Protein AF-A0A356K2D8-F1 (afdb_monomer_lite)

Foldseek 3Di:
DDDPVLLVLLLVDLAPHACPDPVSQVVNLVVQCVDQLLVQADREEEDDDPDLDQWDDDPNYIYGDVVNLVVVLVVCCVLQQQQDDDSNSSNLSVLLSVQLRVLLSSLVRDDDDLSVLLVVVLVCLQQQVLLCQAPVLVVVLVVCVVVVNNVVSSVSSNVVSNVLCVVLVCLRLSSLLSNLRSLLSSLVSCVVVDCVSVPSGDPNLVSSLCSLCVQWDDDPQWTDWSVNVVQVSSVVSVDHDDDHDCVVPDLSSCSSSGHDTGPVSSVCCSCCPRVVD

Structure (mmCIF, N/CA/C/O backbone):
data_AF-A0A356K2D8-F1
#
_entry.id   AF-A0A356K2D8-F1
#
loop_
_atom_site.group_PDB
_atom_site.id
_atom_site.type_symbol
_atom_site.label_atom_id
_atom_site.label_alt_id
_atom_site.label_comp_id
_atom_site.label_asym_id
_atom_site.label_entity_id
_atom_site.label_seq_id
_atom_site.pdbx_PDB_ins_code
_atom_site.Cartn_x
_atom_site.Cartn_y
_atom_site.Cartn_z
_atom_site.occupancy
_atom_site.B_iso_or_equiv
_atom_site.auth_seq_id
_atom_site.auth_comp_id
_atom_site.auth_asym_id
_atom_site.auth_atom_id
_atom_site.pdbx_PDB_model_num
ATOM 1 N N . MET A 1 1 ? 5.067 -7.449 9.146 1.00 77.19 1 MET A N 1
ATOM 2 C CA . MET A 1 1 ? 5.880 -6.231 8.949 1.00 77.19 1 MET A CA 1
ATOM 3 C C . MET A 1 1 ? 5.886 -5.416 10.233 1.00 77.19 1 MET A C 1
ATOM 5 O O . MET A 1 1 ? 6.976 -5.101 10.678 1.00 77.19 1 MET A O 1
ATOM 9 N N . LEU A 1 2 ? 4.732 -5.147 10.851 1.00 83.50 2 LEU A N 1
ATOM 10 C CA . LEU A 1 2 ? 4.639 -4.553 12.186 1.00 83.50 2 LEU A CA 1
ATOM 11 C C . LEU A 1 2 ? 4.401 -5.645 13.225 1.00 83.50 2 LEU A C 1
ATOM 13 O O . LEU A 1 2 ? 3.712 -6.627 12.937 1.00 83.50 2 LEU A O 1
ATOM 17 N N . ASP A 1 3 ? 5.024 -5.498 14.386 1.00 86.19 3 ASP A N 1
ATOM 18 C CA . ASP A 1 3 ? 4.821 -6.377 15.529 1.00 86.19 3 ASP A CA 1
ATOM 19 C C . ASP A 1 3 ? 3.681 -5.870 16.426 1.00 86.19 3 ASP A C 1
ATOM 21 O O . ASP A 1 3 ? 3.002 -4.878 16.139 1.00 86.19 3 ASP A O 1
ATOM 25 N N . LYS A 1 4 ? 3.450 -6.600 17.519 1.00 89.56 4 LYS A N 1
ATOM 26 C CA . LYS A 1 4 ? 2.399 -6.286 18.483 1.00 89.56 4 LYS A CA 1
ATOM 27 C C . LYS A 1 4 ? 2.621 -4.934 19.167 1.00 89.56 4 LYS A C 1
ATOM 29 O O . LYS A 1 4 ? 1.646 -4.230 19.396 1.00 89.56 4 LYS A O 1
ATOM 34 N N . GLU A 1 5 ? 3.868 -4.570 19.464 1.00 92.19 5 GLU A N 1
ATOM 35 C CA . GLU A 1 5 ? 4.184 -3.309 20.141 1.00 92.19 5 GLU A CA 1
ATOM 36 C C . GLU A 1 5 ? 3.784 -2.118 19.267 1.00 92.19 5 GLU A C 1
ATOM 38 O O . GLU A 1 5 ? 3.101 -1.207 19.731 1.00 92.19 5 GLU A O 1
ATOM 43 N N . VAL A 1 6 ? 4.102 -2.154 17.969 1.00 93.62 6 VAL A N 1
ATOM 44 C CA . VAL A 1 6 ? 3.681 -1.097 17.038 1.00 93.62 6 VAL A CA 1
ATOM 45 C C . VAL A 1 6 ? 2.153 -0.998 16.940 1.00 93.62 6 VAL A C 1
ATOM 47 O O . VAL A 1 6 ? 1.608 0.107 16.929 1.00 93.62 6 VAL A O 1
ATOM 50 N N . LEU A 1 7 ? 1.442 -2.128 16.890 1.00 93.94 7 LEU A N 1
ATOM 51 C CA . LEU A 1 7 ? -0.026 -2.137 16.877 1.00 93.94 7 LEU A CA 1
ATOM 52 C C . LEU A 1 7 ? -0.624 -1.526 18.149 1.00 93.94 7 LEU A C 1
ATOM 54 O O . LEU A 1 7 ? -1.584 -0.755 18.069 1.00 93.94 7 LEU A O 1
ATOM 58 N N . GLU A 1 8 ? -0.051 -1.841 19.310 1.00 94.19 8 GLU A N 1
ATOM 59 C CA . GLU A 1 8 ? -0.446 -1.264 20.597 1.00 94.19 8 GLU A CA 1
ATOM 60 C C . GLU A 1 8 ? -0.232 0.256 20.606 1.00 94.19 8 GLU A C 1
ATOM 62 O O . GLU A 1 8 ? -1.146 0.983 20.997 1.00 94.19 8 GLU A O 1
ATOM 67 N N . LEU A 1 9 ? 0.883 0.759 20.055 1.00 94.88 9 LEU A N 1
ATOM 68 C CA . LEU A 1 9 ? 1.105 2.204 19.901 1.00 94.88 9 LEU A CA 1
ATOM 69 C C . LEU A 1 9 ? 0.006 2.883 19.082 1.00 94.88 9 LEU A C 1
ATOM 71 O O . LEU A 1 9 ? -0.488 3.942 19.475 1.00 94.88 9 LEU A O 1
ATOM 75 N N . PHE A 1 10 ? -0.382 2.302 17.943 1.00 95.44 10 PHE A N 1
ATOM 76 C CA . PHE A 1 10 ? -1.484 2.850 17.153 1.00 95.44 10 PHE A CA 1
ATOM 77 C C . PHE A 1 10 ? -2.782 2.845 17.962 1.00 95.44 10 PHE A C 1
ATOM 79 O O . PHE A 1 10 ? -3.430 3.885 18.057 1.00 95.44 10 PHE A O 1
ATOM 86 N N . CYS A 1 11 ? -3.137 1.723 18.593 1.00 94.25 11 CYS A N 1
ATOM 87 C CA . CYS A 1 11 ? -4.348 1.610 19.409 1.00 94.25 11 CYS A CA 1
ATOM 88 C C . CYS A 1 11 ? -4.408 2.675 20.518 1.00 94.25 11 CYS A C 1
ATOM 90 O O . CYS A 1 11 ? -5.444 3.319 20.692 1.00 94.25 11 CYS A O 1
ATOM 92 N N . GLU A 1 12 ? -3.293 2.905 21.219 1.00 92.75 12 GLU A N 1
ATOM 93 C CA . GLU A 1 12 ? -3.163 3.953 22.237 1.00 92.75 12 GLU A CA 1
ATOM 94 C C . GLU A 1 12 ? -3.341 5.357 21.644 1.00 92.75 12 GLU A C 1
ATOM 96 O O . GLU A 1 12 ? -3.992 6.211 22.243 1.00 92.75 12 GLU A O 1
ATOM 101 N N . GLN A 1 13 ? -2.784 5.628 20.464 1.00 94.88 13 GLN A N 1
ATOM 102 C CA . GLN A 1 13 ? -2.795 6.971 19.887 1.00 94.88 13 GLN A CA 1
ATOM 103 C C . GLN A 1 13 ? -4.148 7.357 19.272 1.00 94.88 13 GLN A C 1
ATOM 105 O O . GLN A 1 13 ? -4.532 8.527 19.345 1.00 94.88 13 GLN A O 1
ATOM 110 N N . MET A 1 14 ? -4.880 6.397 18.692 1.00 92.69 14 MET A N 1
ATOM 111 C CA . MET A 1 14 ? -6.053 6.629 17.830 1.00 92.69 14 MET A CA 1
ATOM 112 C C . MET A 1 14 ? -7.125 7.552 18.431 1.00 92.69 14 MET A C 1
ATOM 114 O O . MET A 1 14 ? -7.740 8.316 17.689 1.00 92.69 14 MET A O 1
ATOM 118 N N . ASN A 1 15 ? -7.325 7.527 19.753 1.00 88.44 15 ASN A N 1
ATOM 119 C CA . ASN A 1 15 ? -8.314 8.365 20.448 1.00 88.44 15 ASN A CA 1
ATOM 120 C C . ASN A 1 15 ? -7.711 9.542 21.229 1.00 88.44 15 ASN A C 1
ATOM 122 O O . ASN A 1 15 ? -8.450 10.410 21.684 1.00 88.44 15 ASN A O 1
ATOM 126 N N . ASN A 1 16 ? -6.388 9.580 21.397 1.00 90.94 16 ASN A N 1
ATOM 127 C CA . ASN A 1 16 ? -5.732 10.503 22.323 1.00 90.94 16 ASN A CA 1
ATOM 128 C C . ASN A 1 16 ? -5.252 11.779 21.632 1.00 90.94 16 ASN A C 1
ATOM 130 O O . ASN A 1 16 ? -5.490 12.889 22.105 1.00 90.94 16 ASN A O 1
ATOM 134 N N . ALA A 1 17 ? -4.567 11.635 20.502 1.00 93.69 17 ALA A N 1
ATOM 135 C CA . ALA A 1 17 ? -4.082 12.760 19.717 1.00 93.69 17 ALA A CA 1
ATOM 136 C C . ALA A 1 17 ? -3.896 12.341 18.256 1.00 93.69 17 ALA A C 1
ATOM 138 O O . ALA A 1 17 ? -4.026 11.175 17.895 1.00 93.69 17 ALA A O 1
ATOM 139 N N . SER A 1 18 ? -3.599 13.304 17.384 1.00 92.94 18 SER A N 1
ATOM 140 C CA . SER A 1 18 ? -3.289 13.011 15.980 1.00 92.94 18 SER A CA 1
ATOM 141 C C . SER A 1 18 ? -2.170 11.970 15.871 1.00 92.94 18 SER A C 1
ATOM 143 O O . SER A 1 18 ? -1.166 12.097 16.572 1.00 92.94 18 SER A O 1
ATOM 145 N N . ILE A 1 19 ? -2.275 10.999 14.962 1.00 93.50 19 ILE A N 1
ATOM 146 C CA . ILE A 1 19 ? -1.145 10.099 14.665 1.00 93.50 19 ILE A CA 1
ATOM 147 C C . ILE A 1 19 ? 0.030 10.821 13.989 1.00 93.50 19 ILE A C 1
ATOM 149 O O . ILE A 1 19 ? 1.137 10.315 13.953 1.00 93.50 19 ILE A O 1
ATOM 153 N N . PHE A 1 20 ? -0.184 12.025 13.459 1.00 92.19 20 PHE A N 1
ATOM 154 C CA . PHE A 1 20 ? 0.894 12.876 12.945 1.00 92.19 20 PHE A CA 1
ATOM 155 C C . PHE A 1 20 ? 1.457 13.802 14.026 1.00 92.19 20 PHE A C 1
ATOM 157 O O . PHE A 1 20 ? 2.129 14.788 13.738 1.00 92.19 20 PHE A O 1
ATOM 164 N N . ASN A 1 21 ? 1.168 13.509 15.296 1.00 91.62 21 ASN A N 1
ATOM 165 C CA . ASN A 1 21 ? 1.835 14.153 16.411 1.00 91.62 21 ASN A CA 1
ATOM 166 C C . ASN A 1 21 ? 3.319 13.756 16.426 1.00 91.62 21 ASN A C 1
ATOM 168 O O . ASN A 1 21 ? 3.657 12.576 16.361 1.00 91.62 21 ASN A O 1
ATOM 172 N N . ARG A 1 22 ? 4.196 14.752 16.575 1.00 90.75 22 ARG A N 1
ATOM 173 C CA . ARG A 1 22 ? 5.650 14.567 16.610 1.00 90.75 22 ARG A CA 1
ATOM 174 C C . ARG A 1 22 ? 6.105 13.508 17.620 1.00 90.75 22 ARG A C 1
ATOM 176 O O . ARG A 1 22 ? 6.894 12.649 17.255 1.00 90.75 22 ARG A O 1
ATOM 183 N N . ALA A 1 23 ? 5.586 13.537 18.847 1.00 92.69 23 ALA A N 1
ATOM 184 C CA . ALA A 1 23 ? 5.973 12.595 19.895 1.00 92.69 23 ALA A CA 1
ATOM 185 C C . ALA A 1 23 ? 5.574 11.153 19.545 1.00 92.69 23 ALA A C 1
ATOM 187 O O . ALA A 1 23 ? 6.349 10.226 19.775 1.00 92.69 23 ALA A O 1
ATOM 188 N N . PHE A 1 24 ? 4.395 10.960 18.942 1.00 94.75 24 PHE A N 1
ATOM 189 C CA . PHE A 1 24 ? 3.989 9.644 18.448 1.00 94.75 24 PHE A CA 1
ATOM 190 C C . PHE A 1 24 ? 4.908 9.165 17.323 1.00 94.75 24 PHE A C 1
ATOM 192 O O . PHE A 1 24 ? 5.371 8.034 17.368 1.00 94.75 24 PHE A O 1
ATOM 199 N N . ILE A 1 25 ? 5.214 10.021 16.345 1.00 95.44 25 ILE A N 1
ATOM 200 C CA . ILE A 1 25 ? 6.066 9.668 15.200 1.00 95.44 25 ILE A CA 1
ATOM 201 C C . ILE A 1 25 ? 7.499 9.351 15.632 1.00 95.44 25 ILE A C 1
ATOM 203 O O . ILE A 1 25 ? 8.085 8.388 15.141 1.00 95.44 25 ILE A O 1
ATOM 207 N N . GLU A 1 26 ? 8.056 10.111 16.575 1.00 94.19 26 GLU A N 1
ATOM 208 C CA . GLU A 1 26 ? 9.371 9.835 17.160 1.00 94.19 26 GLU A CA 1
ATOM 209 C C . GLU A 1 26 ? 9.372 8.486 17.898 1.00 94.19 26 GLU A C 1
ATOM 211 O O . GLU A 1 26 ? 10.268 7.667 17.674 1.00 94.19 26 GLU A O 1
ATOM 216 N N . LYS A 1 27 ? 8.337 8.205 18.708 1.00 95.25 27 LYS A N 1
ATOM 217 C CA . LYS A 1 27 ? 8.178 6.915 19.402 1.00 95.25 27 LYS A CA 1
ATOM 218 C C . LYS A 1 27 ? 8.021 5.758 18.411 1.00 95.25 27 LYS A C 1
ATOM 220 O O . LYS A 1 27 ? 8.742 4.771 18.520 1.00 95.25 27 LYS A O 1
ATOM 225 N N . LEU A 1 28 ? 7.140 5.899 17.421 1.00 95.56 28 LEU A N 1
ATOM 226 C CA . LEU A 1 28 ? 6.907 4.913 16.367 1.00 95.56 28 LEU A CA 1
ATOM 227 C C . LEU A 1 28 ? 8.200 4.611 15.601 1.00 95.56 28 LEU A C 1
ATOM 229 O O . LEU A 1 28 ? 8.562 3.451 15.454 1.00 95.56 28 LEU A O 1
ATOM 233 N N . THR A 1 29 ? 8.924 5.644 15.163 1.00 94.62 29 THR A N 1
ATOM 234 C CA . THR A 1 29 ? 10.194 5.489 14.434 1.00 94.62 29 THR A CA 1
ATOM 235 C C . THR A 1 29 ? 11.230 4.752 15.283 1.00 94.62 29 THR A C 1
ATOM 237 O O . THR A 1 29 ? 11.923 3.873 14.778 1.00 94.62 29 THR A O 1
ATOM 240 N N . SER A 1 30 ? 11.323 5.079 16.576 1.00 94.00 30 SER A N 1
ATOM 241 C CA . SER A 1 30 ? 12.233 4.412 17.513 1.00 94.00 30 SER A CA 1
ATOM 242 C C . SER A 1 30 ? 11.925 2.918 17.662 1.00 94.00 30 SER A C 1
ATOM 244 O O . SER A 1 30 ? 12.834 2.096 17.575 1.00 94.00 30 SER A O 1
ATOM 246 N N . VAL A 1 31 ? 10.647 2.557 17.828 1.00 94.88 31 VAL A N 1
ATOM 247 C CA . VAL A 1 31 ? 10.223 1.151 17.940 1.00 94.88 31 VAL A CA 1
ATOM 248 C C . VAL A 1 31 ? 10.441 0.406 16.623 1.00 94.88 31 VAL A C 1
ATOM 250 O O . VAL A 1 31 ? 11.035 -0.668 16.621 1.00 94.88 31 VAL A O 1
ATOM 253 N N . LEU A 1 32 ? 10.069 1.002 15.485 1.00 95.12 32 LEU A N 1
ATOM 254 C CA . LEU A 1 32 ? 10.277 0.396 14.166 1.00 95.12 32 LEU A CA 1
ATOM 255 C C . LEU A 1 32 ? 11.745 0.032 13.923 1.00 95.12 32 LEU A C 1
ATOM 257 O O . LEU A 1 32 ? 12.021 -1.075 13.467 1.00 95.12 32 LEU A O 1
ATOM 261 N N . LYS A 1 33 ? 12.687 0.912 14.281 1.00 94.31 33 LYS A N 1
ATOM 262 C CA . LYS A 1 33 ? 14.133 0.691 14.098 1.00 94.31 33 LYS A CA 1
ATOM 263 C C . LYS A 1 33 ? 14.701 -0.518 14.840 1.00 94.31 33 LYS A C 1
ATOM 265 O O . LYS A 1 33 ? 15.807 -0.941 14.524 1.00 94.31 33 LYS A O 1
ATOM 270 N N . GLN A 1 34 ? 13.970 -1.087 15.798 1.00 92.81 34 GLN A N 1
ATOM 271 C CA . GLN A 1 34 ? 14.364 -2.333 16.461 1.00 92.81 34 GLN A CA 1
ATOM 272 C C . GLN A 1 34 ? 14.199 -3.556 15.543 1.00 92.81 34 GLN A C 1
ATOM 274 O O . GLN A 1 34 ? 14.813 -4.598 15.763 1.00 92.81 34 GLN A O 1
ATOM 279 N N . SER A 1 35 ? 13.385 -3.435 14.492 1.00 92.50 35 SER A N 1
ATOM 280 C CA . SER A 1 35 ? 13.195 -4.459 13.473 1.00 92.50 35 SER A CA 1
ATOM 281 C C . SER A 1 35 ? 14.237 -4.337 12.363 1.00 92.50 35 SER A C 1
ATOM 283 O O . SER A 1 35 ? 14.436 -3.260 11.800 1.00 92.50 35 SER A O 1
ATOM 285 N N . LYS A 1 36 ? 14.809 -5.475 11.941 1.00 91.88 36 LYS A N 1
ATOM 286 C CA . LYS A 1 36 ? 15.768 -5.544 10.820 1.00 91.88 36 LYS A CA 1
ATOM 287 C C . LYS A 1 36 ? 15.247 -4.928 9.514 1.00 91.88 36 LYS A C 1
ATOM 289 O O . LYS A 1 36 ? 16.027 -4.530 8.664 1.00 91.88 36 LYS A O 1
ATOM 294 N N . TYR A 1 37 ? 13.925 -4.853 9.334 1.00 92.81 37 TYR A N 1
ATOM 295 C CA . TYR A 1 37 ? 13.323 -4.302 8.116 1.00 92.81 37 TYR A CA 1
ATOM 296 C C . TYR A 1 37 ? 13.252 -2.768 8.095 1.00 92.81 37 TYR A C 1
ATOM 298 O O . TYR A 1 37 ? 12.930 -2.194 7.058 1.00 92.81 37 TYR A O 1
ATOM 306 N N . PHE A 1 38 ? 13.506 -2.113 9.228 1.00 94.75 38 PHE A N 1
ATOM 307 C CA . PHE A 1 38 ? 13.383 -0.663 9.396 1.00 94.75 38 PHE A CA 1
ATOM 308 C C . PHE A 1 38 ? 14.601 -0.047 10.095 1.00 94.75 38 PHE A C 1
ATOM 310 O O . PHE A 1 38 ? 14.571 1.131 10.437 1.00 94.75 38 PHE A O 1
ATOM 317 N N . GLU A 1 39 ? 15.683 -0.803 10.299 1.00 92.75 39 GLU A N 1
ATOM 318 C CA . GLU A 1 39 ? 16.905 -0.321 10.963 1.00 92.75 39 GLU A CA 1
ATOM 319 C C . GLU A 1 39 ? 17.465 0.956 10.301 1.00 92.75 39 GLU A C 1
ATOM 321 O O . GLU A 1 39 ? 17.906 1.881 10.985 1.00 92.75 39 GLU A O 1
ATOM 326 N N . ASN A 1 40 ? 17.334 1.049 8.972 1.00 90.81 40 ASN A N 1
ATOM 327 C CA . ASN A 1 40 ? 17.800 2.165 8.147 1.00 90.81 40 ASN A CA 1
ATOM 328 C C . ASN A 1 40 ? 16.701 3.198 7.843 1.00 90.81 40 ASN A C 1
ATOM 330 O O . ASN A 1 40 ? 16.881 4.043 6.970 1.00 90.81 40 ASN A O 1
ATOM 334 N N . LEU A 1 41 ? 15.555 3.139 8.533 1.00 93.81 41 LEU A N 1
ATOM 335 C CA . LEU A 1 41 ? 14.472 4.108 8.364 1.00 93.81 41 LEU A CA 1
ATOM 336 C C . LEU A 1 41 ? 14.980 5.517 8.711 1.00 93.81 41 LEU A C 1
ATOM 338 O O . LEU A 1 41 ? 15.427 5.785 9.833 1.00 93.81 41 LEU A O 1
ATOM 342 N N . ASN A 1 42 ? 14.903 6.438 7.759 1.00 91.12 42 ASN A N 1
ATOM 343 C CA . ASN A 1 42 ? 15.166 7.846 8.021 1.00 91.12 42 ASN A CA 1
ATOM 344 C C . ASN A 1 42 ? 14.008 8.458 8.828 1.00 91.12 42 ASN A C 1
ATOM 346 O O . ASN A 1 42 ? 12.908 7.900 8.862 1.00 91.12 42 ASN A O 1
ATOM 350 N N . PRO A 1 43 ? 14.229 9.583 9.531 1.00 87.69 43 PRO A N 1
ATOM 351 C CA . PRO A 1 43 ? 13.149 10.259 10.241 1.00 87.69 43 PRO A CA 1
ATOM 352 C C . PRO A 1 43 ? 11.967 10.549 9.310 1.00 87.69 43 PRO A C 1
ATOM 354 O O . PRO A 1 43 ? 12.160 11.037 8.201 1.00 87.69 43 PRO A O 1
ATOM 357 N N . ILE A 1 44 ? 10.745 10.281 9.773 1.00 93.56 44 ILE A N 1
ATOM 358 C CA . ILE A 1 44 ? 9.531 10.621 9.025 1.00 93.56 44 ILE A CA 1
ATOM 359 C C . ILE A 1 44 ? 9.359 12.142 9.052 1.00 93.56 44 ILE A C 1
ATOM 361 O O . ILE A 1 44 ? 9.303 12.752 10.125 1.00 93.56 44 ILE A O 1
ATOM 365 N N . LEU A 1 45 ? 9.286 12.758 7.875 1.00 92.00 45 LEU A N 1
ATOM 366 C CA . LEU A 1 45 ? 9.263 14.208 7.717 1.00 92.00 45 LEU A CA 1
ATOM 367 C C . LEU A 1 45 ? 7.866 14.712 7.368 1.00 92.00 45 LEU A C 1
ATOM 369 O O . LEU A 1 45 ? 7.158 14.127 6.557 1.00 92.00 45 LEU A O 1
ATOM 373 N N . PHE A 1 46 ? 7.499 15.865 7.922 1.00 91.56 46 PHE A N 1
ATOM 374 C CA . PHE A 1 46 ? 6.285 16.588 7.548 1.00 91.56 46 PHE A CA 1
ATOM 375 C C . PHE A 1 46 ? 6.658 17.764 6.657 1.00 91.56 46 PHE A C 1
ATOM 377 O O . PHE A 1 46 ? 7.273 18.728 7.118 1.00 91.56 46 PHE A O 1
ATOM 384 N N . LYS A 1 47 ? 6.304 17.681 5.375 1.00 89.88 47 LYS A N 1
ATOM 385 C CA . LYS A 1 47 ? 6.693 18.672 4.366 1.00 89.88 47 LYS A CA 1
ATOM 386 C C . LYS A 1 47 ? 5.461 19.311 3.742 1.00 89.88 47 LYS A C 1
ATOM 388 O O . LYS A 1 47 ? 4.459 18.642 3.493 1.00 89.88 47 LYS A O 1
ATOM 393 N N . LYS A 1 48 ? 5.559 20.603 3.430 1.00 86.00 48 LYS A N 1
ATOM 394 C CA . LYS A 1 48 ? 4.648 21.231 2.467 1.00 86.00 48 LYS A CA 1
ATOM 395 C C . LYS A 1 48 ? 5.064 20.818 1.063 1.00 86.00 48 LYS A C 1
ATOM 397 O O . LYS A 1 48 ? 6.256 20.709 0.785 1.00 86.00 48 LYS A O 1
ATOM 402 N N . THR A 1 49 ? 4.088 20.613 0.193 1.00 83.00 49 THR A N 1
ATOM 403 C CA . THR A 1 49 ? 4.327 20.235 -1.197 1.00 83.00 49 THR A CA 1
ATOM 404 C C . THR A 1 49 ? 3.363 20.970 -2.116 1.00 83.00 49 THR A C 1
ATOM 406 O O . THR A 1 49 ? 2.263 21.331 -1.706 1.00 83.00 49 THR A O 1
ATOM 409 N N . ASN A 1 50 ? 3.788 21.172 -3.362 1.00 78.56 50 ASN A N 1
ATOM 410 C CA . ASN A 1 50 ? 2.908 21.600 -4.451 1.00 78.56 50 ASN A CA 1
ATOM 411 C C . ASN A 1 50 ? 2.370 20.396 -5.248 1.00 78.56 50 ASN A C 1
ATOM 413 O O . ASN A 1 50 ? 1.658 20.578 -6.234 1.00 78.56 50 ASN A O 1
ATOM 417 N N . LEU A 1 51 ? 2.756 19.174 -4.866 1.00 75.31 51 LEU A N 1
ATOM 418 C CA . LEU A 1 51 ? 2.291 17.932 -5.473 1.00 75.31 51 LEU A CA 1
ATOM 419 C C . LEU A 1 51 ? 0.944 17.512 -4.869 1.00 75.31 51 LEU A C 1
ATOM 421 O O . LEU A 1 51 ? 0.622 17.850 -3.735 1.00 75.31 51 LEU A O 1
ATOM 425 N N . LEU A 1 52 ? 0.166 16.743 -5.630 1.00 79.19 52 LEU A N 1
ATOM 426 C CA . LEU A 1 52 ? -1.128 16.195 -5.198 1.00 79.19 52 LEU A CA 1
ATOM 427 C C . LEU A 1 52 ? -0.984 14.813 -4.533 1.00 79.19 52 LEU A C 1
ATOM 429 O O . LEU A 1 52 ? -1.884 13.984 -4.629 1.00 79.19 52 LEU A O 1
ATOM 433 N N . THR A 1 53 ? 0.158 14.546 -3.903 1.00 84.38 53 THR A N 1
ATOM 434 C CA . THR A 1 53 ? 0.446 13.289 -3.204 1.00 84.38 53 THR A CA 1
ATOM 435 C C . THR A 1 53 ? 0.283 13.478 -1.699 1.00 84.38 53 THR A C 1
ATOM 437 O O . THR A 1 53 ? 0.654 14.512 -1.145 1.00 84.38 53 THR A O 1
ATOM 440 N N . GLU A 1 54 ? -0.314 12.495 -1.026 1.00 88.50 54 GLU A N 1
ATOM 441 C CA . GLU A 1 54 ? -0.500 12.516 0.432 1.00 88.50 54 GLU A CA 1
ATOM 442 C C . GLU A 1 54 ? 0.802 12.262 1.190 1.00 88.50 54 GLU A C 1
ATOM 444 O O . GLU A 1 54 ? 1.041 12.839 2.255 1.00 88.50 54 GLU A O 1
ATOM 449 N N . ALA A 1 55 ? 1.623 11.383 0.631 1.00 90.75 55 ALA A N 1
ATOM 450 C CA . ALA A 1 55 ? 2.910 10.987 1.145 1.00 90.75 55 ALA A CA 1
ATOM 451 C C . ALA A 1 55 ? 3.764 10.410 0.009 1.00 90.75 55 ALA A C 1
ATOM 453 O O . ALA A 1 55 ? 3.254 10.149 -1.085 1.00 90.75 55 ALA A O 1
ATOM 454 N N . ASP A 1 56 ? 5.056 10.259 0.270 1.00 90.75 56 ASP A N 1
ATOM 455 C CA . ASP A 1 56 ? 5.985 9.566 -0.610 1.00 90.75 56 ASP A CA 1
ATOM 456 C C . ASP A 1 56 ? 7.140 8.947 0.179 1.00 90.75 56 ASP A C 1
ATOM 458 O O . ASP A 1 56 ? 7.565 9.467 1.217 1.00 90.75 56 ASP A O 1
ATOM 462 N N . THR A 1 57 ? 7.660 7.839 -0.349 1.00 89.56 57 THR A N 1
ATOM 463 C CA . THR A 1 57 ? 8.857 7.174 0.157 1.00 89.56 57 THR A CA 1
ATOM 464 C C . THR A 1 57 ? 9.981 7.253 -0.865 1.00 89.56 57 THR A C 1
ATOM 466 O O . THR A 1 57 ? 9.852 6.786 -2.001 1.00 89.56 57 THR A O 1
ATOM 469 N N . PHE A 1 58 ? 11.131 7.767 -0.437 1.00 84.44 58 PHE A N 1
ATOM 470 C CA . PHE A 1 58 ? 12.361 7.763 -1.220 1.00 84.44 58 PHE A CA 1
ATOM 471 C C . PHE A 1 58 ? 13.553 7.450 -0.318 1.00 84.44 58 PHE A C 1
ATOM 473 O O . PHE A 1 58 ? 13.748 8.103 0.698 1.00 84.44 58 PHE A O 1
ATOM 480 N N . ASP A 1 59 ? 14.351 6.446 -0.684 1.00 83.31 59 ASP A N 1
ATOM 481 C CA . ASP A 1 59 ? 15.580 6.070 0.036 1.00 83.31 59 ASP A CA 1
ATOM 482 C C . ASP A 1 59 ? 15.396 5.908 1.564 1.00 83.31 59 ASP A C 1
ATOM 484 O O . ASP A 1 59 ? 16.069 6.533 2.382 1.00 83.31 59 ASP A O 1
ATOM 488 N N . ASN A 1 60 ? 14.414 5.088 1.959 1.00 87.38 60 ASN A N 1
ATOM 489 C CA . ASN A 1 60 ? 14.008 4.869 3.356 1.00 87.38 60 ASN A CA 1
ATOM 490 C C . ASN A 1 60 ? 13.570 6.138 4.120 1.00 87.38 60 ASN A C 1
ATOM 492 O O . ASN A 1 60 ? 13.395 6.077 5.334 1.00 87.38 60 ASN A O 1
ATOM 496 N N . GLU A 1 61 ? 13.384 7.281 3.458 1.00 92.56 61 GLU A N 1
ATOM 497 C CA . GLU A 1 61 ? 12.739 8.472 4.012 1.00 92.56 61 GLU A CA 1
ATOM 498 C C . GLU A 1 61 ? 11.266 8.489 3.619 1.00 92.56 61 GLU A C 1
ATOM 500 O O . GLU A 1 61 ? 10.931 8.306 2.451 1.00 92.56 61 GLU A O 1
ATOM 505 N N . ILE A 1 62 ? 10.399 8.737 4.601 1.00 94.44 62 ILE A N 1
ATOM 506 C CA . ILE A 1 62 ? 8.968 8.947 4.385 1.00 94.44 62 ILE A CA 1
ATOM 507 C C . ILE A 1 62 ? 8.681 10.434 4.552 1.00 94.44 62 ILE A C 1
ATOM 509 O O . ILE A 1 62 ? 8.944 11.014 5.610 1.00 94.44 62 ILE A O 1
ATOM 513 N N . SER A 1 63 ? 8.102 11.041 3.523 1.00 94.38 63 SER A N 1
ATOM 514 C CA . SER A 1 63 ? 7.576 12.400 3.560 1.00 94.38 63 SER A CA 1
ATOM 515 C C . SER A 1 63 ? 6.054 12.348 3.634 1.00 94.38 63 SER A C 1
ATOM 517 O O . SER A 1 63 ? 5.408 11.739 2.796 1.00 94.38 63 SER A O 1
ATOM 519 N N . ILE A 1 64 ? 5.471 12.990 4.643 1.00 93.94 64 ILE A N 1
ATOM 520 C CA . ILE A 1 64 ? 4.024 13.139 4.815 1.00 93.94 64 ILE A CA 1
ATOM 521 C C . ILE A 1 64 ? 3.628 14.579 4.482 1.00 93.94 64 ILE A C 1
ATOM 523 O O . ILE A 1 64 ? 4.303 15.533 4.893 1.00 93.94 64 ILE A O 1
ATOM 527 N N . HIS A 1 65 ? 2.488 14.743 3.809 1.00 93.94 65 HIS A N 1
ATOM 528 C CA . HIS A 1 65 ? 1.922 16.032 3.414 1.00 93.94 65 HIS A CA 1
ATOM 529 C C . HIS A 1 65 ? 0.560 16.278 4.092 1.00 93.94 65 HIS A C 1
ATOM 531 O O . HIS A 1 65 ? -0.495 16.028 3.502 1.00 93.94 65 HIS A O 1
ATOM 537 N N . PRO A 1 66 ? 0.537 16.806 5.337 1.00 90.12 66 PRO A N 1
ATOM 538 C CA . PRO A 1 66 ? -0.691 16.928 6.131 1.00 90.12 66 PRO A CA 1
ATOM 539 C C 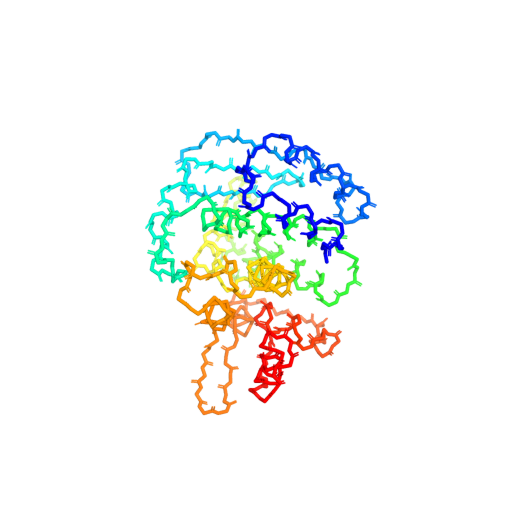. PRO A 1 66 ? -1.804 17.754 5.480 1.00 90.12 66 PRO A C 1
ATOM 541 O O . PRO A 1 66 ? -2.983 17.476 5.703 1.00 90.12 66 PRO A O 1
ATOM 544 N N . GLU A 1 67 ? -1.442 18.774 4.699 1.00 89.75 67 GLU A N 1
ATOM 545 C CA . GLU A 1 67 ? -2.401 19.637 4.001 1.00 89.75 67 GLU A CA 1
ATOM 546 C C . GLU A 1 67 ? -3.158 18.842 2.922 1.00 89.75 67 GLU A C 1
ATOM 548 O O . GLU A 1 67 ? -4.387 18.884 2.882 1.00 89.75 67 GLU A O 1
ATOM 553 N N . ILE A 1 68 ? -2.447 18.029 2.132 1.00 92.75 68 ILE A N 1
ATOM 554 C CA . ILE A 1 68 ? -3.038 17.170 1.095 1.00 92.75 68 ILE A CA 1
ATOM 555 C C . ILE A 1 68 ? -3.875 16.050 1.716 1.00 92.75 68 ILE A C 1
ATOM 557 O O . ILE A 1 68 ? -4.991 15.801 1.262 1.00 92.75 68 ILE A O 1
ATOM 561 N N . ILE A 1 69 ? -3.393 15.426 2.796 1.00 92.31 69 ILE A N 1
ATOM 562 C CA . ILE A 1 69 ? -4.151 14.398 3.527 1.00 92.31 69 ILE A CA 1
ATOM 563 C C . ILE A 1 69 ? -5.457 14.967 4.085 1.00 92.31 69 ILE A C 1
ATOM 565 O O . ILE A 1 69 ? -6.488 14.305 4.046 1.00 92.31 69 ILE A O 1
ATOM 569 N N . SER A 1 70 ? -5.442 16.204 4.585 1.00 90.06 70 SER A N 1
ATOM 570 C CA . SER A 1 70 ? -6.649 16.831 5.135 1.00 90.06 70 SER A CA 1
ATOM 571 C C . SER A 1 70 ? -7.705 17.089 4.057 1.00 90.06 70 SER A C 1
ATOM 573 O O . SER A 1 70 ? -8.887 16.874 4.309 1.00 90.06 70 SER A O 1
ATOM 575 N N . VAL A 1 71 ? -7.290 17.504 2.855 1.00 91.44 71 VAL A N 1
ATOM 576 C CA . VAL A 1 71 ? -8.193 17.661 1.700 1.00 91.44 71 VAL A CA 1
ATOM 577 C C . VAL A 1 71 ? -8.710 16.301 1.224 1.00 91.44 71 VAL A C 1
ATOM 579 O O . VAL A 1 71 ? -9.907 16.127 1.008 1.00 91.44 71 VAL A O 1
ATOM 582 N N . SER A 1 72 ? -7.822 15.319 1.102 1.00 92.69 72 SER A N 1
ATOM 583 C CA . SER A 1 72 ? -8.158 13.986 0.595 1.00 92.69 72 SER A CA 1
ATOM 584 C C . SER A 1 72 ? -9.065 13.208 1.545 1.00 92.69 72 SER A C 1
ATOM 586 O O . SER A 1 72 ? -9.962 12.505 1.085 1.00 92.69 72 SER A O 1
ATOM 588 N N . TYR A 1 73 ? -8.915 13.411 2.857 1.00 94.12 73 TYR A N 1
ATOM 589 C CA . TYR A 1 73 ? -9.822 12.885 3.873 1.00 94.12 73 TYR A CA 1
ATOM 590 C C . TYR A 1 73 ? -11.268 13.330 3.629 1.00 94.12 73 TYR A C 1
ATOM 592 O O . TYR A 1 73 ? -12.162 12.489 3.597 1.00 94.12 73 TYR A O 1
ATOM 600 N N . GLN A 1 74 ? -11.493 14.624 3.373 1.00 92.69 74 GLN A N 1
ATOM 601 C CA . GLN A 1 74 ? -12.836 15.148 3.090 1.00 92.69 74 GLN A CA 1
ATOM 602 C C . GLN A 1 74 ? -13.436 14.520 1.826 1.00 92.69 74 GLN A C 1
ATOM 604 O O . GLN A 1 74 ? -14.615 14.183 1.800 1.00 92.69 74 GLN A O 1
ATOM 609 N N . ASN A 1 75 ? -12.611 14.278 0.806 1.00 91.69 75 ASN A N 1
ATOM 610 C CA . ASN A 1 75 ? -13.038 13.618 -0.432 1.00 91.69 75 ASN A CA 1
ATOM 611 C C . ASN A 1 75 ? -13.228 12.098 -0.289 1.00 91.69 75 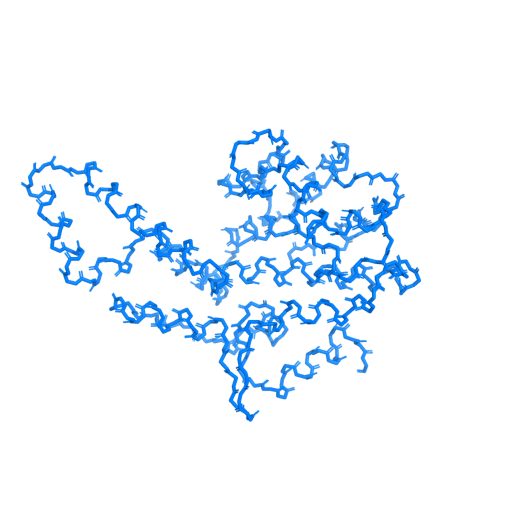ASN A C 1
ATOM 613 O O . ASN A 1 75 ? -13.710 11.450 -1.217 1.00 91.69 75 ASN A O 1
ATOM 617 N N . SER A 1 76 ? -12.819 11.517 0.839 1.00 91.31 76 SER A N 1
ATOM 618 C CA . SER A 1 76 ? -12.790 10.069 1.046 1.00 91.31 76 SER A CA 1
ATOM 619 C C . SER A 1 76 ? -13.764 9.579 2.113 1.00 91.31 76 SER A C 1
ATOM 621 O O . SER A 1 76 ? -13.779 8.379 2.384 1.00 91.31 76 SER A O 1
ATOM 623 N N . LEU A 1 77 ? -14.581 10.467 2.694 1.00 93.44 77 LEU A N 1
ATOM 624 C CA . LEU A 1 77 ? -15.564 10.103 3.716 1.00 93.44 77 LEU A CA 1
ATOM 625 C C . LEU A 1 77 ? -16.485 8.984 3.214 1.00 93.44 77 LEU A C 1
ATOM 627 O O . LEU A 1 77 ? -16.485 7.896 3.785 1.00 93.44 77 LEU A O 1
ATOM 631 N N . ASP A 1 78 ? -17.147 9.193 2.074 1.00 91.94 78 ASP A N 1
ATOM 632 C CA . ASP A 1 78 ? -18.037 8.193 1.468 1.00 91.94 78 ASP A CA 1
ATOM 633 C C . ASP A 1 78 ? -17.278 6.923 1.057 1.00 91.94 78 ASP A C 1
ATOM 635 O O . ASP A 1 78 ? -17.737 5.803 1.271 1.00 91.94 78 ASP A O 1
ATOM 639 N N . LYS A 1 79 ? -16.066 7.084 0.507 1.00 92.00 79 LYS A N 1
ATOM 640 C CA . LYS A 1 79 ? -15.220 5.975 0.033 1.00 92.00 79 LYS A CA 1
ATOM 641 C C . LYS A 1 79 ? -14.842 5.000 1.154 1.00 92.00 79 LYS A C 1
ATOM 643 O O . LYS A 1 79 ? -14.632 3.817 0.880 1.00 92.00 79 LYS A O 1
ATOM 648 N N . TYR A 1 80 ? -14.701 5.494 2.380 1.00 93.00 80 TYR A N 1
ATOM 649 C CA . TYR A 1 80 ? -14.373 4.687 3.554 1.00 93.00 80 TYR A CA 1
ATOM 650 C C . TYR A 1 80 ? -15.559 4.514 4.511 1.00 93.00 80 TYR A C 1
ATOM 652 O O . TYR A 1 80 ? -15.353 4.059 5.634 1.00 93.00 80 TYR A O 1
ATOM 660 N N . GLY A 1 81 ? -16.779 4.864 4.085 1.00 93.81 81 GLY A N 1
ATOM 661 C CA . GLY A 1 81 ? -17.984 4.720 4.899 1.00 93.81 81 GLY A CA 1
ATOM 662 C C . GLY A 1 81 ? -17.925 5.508 6.209 1.00 93.81 81 GLY A C 1
ATOM 663 O O . GLY A 1 81 ? -18.409 5.030 7.225 1.00 93.81 81 GLY A O 1
ATOM 664 N N . ILE A 1 82 ? -17.284 6.677 6.240 1.00 96.38 82 ILE A N 1
ATOM 665 C CA . ILE A 1 82 ? -17.144 7.480 7.461 1.00 96.38 82 ILE A CA 1
ATOM 666 C C . ILE A 1 82 ? -18.445 8.244 7.708 1.00 96.38 82 ILE A C 1
ATOM 668 O O . ILE A 1 82 ? -18.802 9.139 6.947 1.00 96.38 82 ILE A O 1
ATOM 672 N N . LEU A 1 83 ? -19.130 7.906 8.801 1.00 95.75 83 LEU A N 1
ATOM 673 C CA . LEU A 1 83 ? -20.415 8.493 9.183 1.00 95.75 83 LEU A CA 1
ATOM 674 C C . LEU A 1 83 ? -20.245 9.797 9.963 1.00 95.75 83 LEU A C 1
ATOM 676 O O . LEU A 1 83 ? -21.003 10.743 9.764 1.00 95.75 83 LEU A O 1
ATOM 680 N N . ASN A 1 84 ? -19.247 9.847 10.850 1.00 95.25 84 ASN A N 1
ATOM 681 C CA . ASN A 1 84 ? -18.979 11.005 11.698 1.00 95.25 84 ASN A CA 1
ATOM 682 C C . ASN A 1 84 ? -17.506 11.413 11.625 1.00 95.25 84 ASN A C 1
ATOM 684 O O . ASN A 1 84 ? -16.595 10.588 11.741 1.00 95.25 84 ASN A O 1
ATOM 688 N N . ASP A 1 85 ? -17.266 12.717 11.498 1.00 94.62 85 ASP A N 1
ATOM 689 C CA . ASP A 1 85 ? -15.916 13.269 11.540 1.00 94.62 85 ASP A CA 1
ATOM 690 C C . ASP A 1 85 ? -15.433 13.408 12.992 1.00 94.62 85 ASP A C 1
ATOM 692 O O . ASP A 1 85 ? -15.797 14.339 13.713 1.00 94.62 85 ASP A O 1
ATOM 696 N N . THR A 1 86 ? -14.598 12.467 13.425 1.00 95.50 86 THR A N 1
ATOM 697 C CA . THR A 1 86 ? -14.028 12.404 14.771 1.00 95.50 86 THR A CA 1
ATOM 698 C C . THR A 1 86 ? -12.506 12.335 14.699 1.00 95.50 86 THR A C 1
ATOM 700 O O . THR A 1 86 ? -11.907 12.088 13.651 1.00 95.50 86 THR A O 1
ATOM 703 N N . LEU A 1 87 ? -11.829 12.551 15.832 1.00 95.31 87 LEU A N 1
ATOM 704 C CA . LEU A 1 87 ? -10.380 12.336 15.896 1.00 95.31 87 LEU A CA 1
ATOM 705 C C . LEU A 1 87 ? -10.015 10.899 15.490 1.00 95.31 87 LEU A C 1
ATOM 707 O O . LEU A 1 87 ? -9.030 10.702 14.781 1.00 95.31 87 LEU A O 1
ATOM 711 N N . PHE A 1 88 ? -10.832 9.929 15.902 1.00 96.56 88 PHE A N 1
ATOM 712 C CA . PHE A 1 88 ? -10.636 8.520 15.596 1.00 96.56 88 PHE A CA 1
ATOM 713 C C . PHE A 1 88 ? -10.731 8.245 14.092 1.00 96.56 88 PHE A C 1
ATOM 715 O O . PHE A 1 88 ? -9.800 7.679 13.523 1.00 96.56 88 PHE A O 1
ATOM 722 N N . THR A 1 89 ? -11.789 8.709 13.416 1.00 96.19 89 THR A N 1
ATOM 723 C CA . THR A 1 89 ? -11.964 8.475 11.969 1.00 96.19 89 THR A CA 1
ATOM 724 C C . THR A 1 89 ? -10.876 9.162 11.140 1.00 96.19 89 THR A C 1
ATOM 726 O O . THR A 1 89 ? -10.310 8.546 10.232 1.00 96.19 89 THR A O 1
ATOM 729 N N . ARG A 1 90 ? -10.458 10.377 11.526 1.00 96.25 90 ARG A N 1
ATOM 730 C CA . ARG A 1 90 ? -9.283 11.051 10.940 1.00 96.25 90 ARG A CA 1
ATOM 731 C C . ARG A 1 90 ? -7.991 10.267 11.151 1.00 96.25 90 ARG A C 1
ATOM 733 O O . ARG A 1 90 ? -7.161 10.206 10.247 1.00 96.25 90 ARG A O 1
ATOM 740 N N . ASN A 1 91 ? -7.780 9.715 12.343 1.00 97.00 91 ASN A N 1
ATOM 741 C CA . ASN A 1 91 ? -6.576 8.952 12.658 1.00 97.00 91 ASN A CA 1
ATOM 742 C C . ASN A 1 91 ? -6.526 7.631 11.887 1.00 97.00 91 ASN A C 1
ATOM 744 O O . ASN A 1 91 ? -5.477 7.326 11.333 1.00 97.00 91 ASN A O 1
ATOM 748 N N . ILE A 1 92 ? -7.649 6.923 11.743 1.00 96.4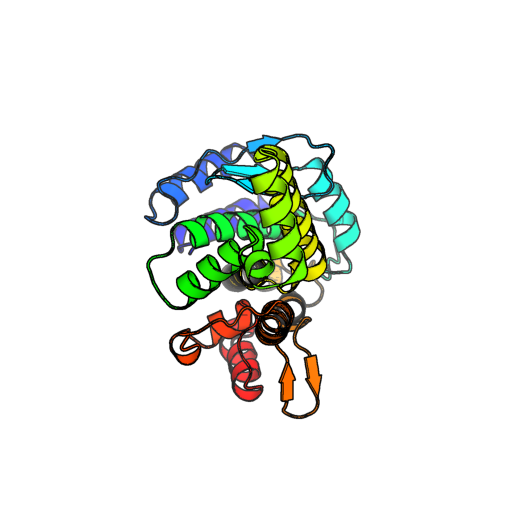4 92 ILE A N 1
ATOM 749 C CA . ILE A 1 92 ? -7.742 5.741 10.875 1.00 96.44 92 ILE A CA 1
ATOM 750 C C . ILE A 1 92 ? -7.348 6.092 9.437 1.00 96.44 92 ILE A C 1
ATOM 752 O O . ILE A 1 92 ? -6.496 5.414 8.869 1.00 96.44 92 ILE A O 1
ATOM 756 N N . TYR A 1 93 ? -7.894 7.176 8.871 1.00 95.56 93 TYR A N 1
ATOM 757 C CA . TYR A 1 93 ? -7.544 7.601 7.512 1.00 95.56 93 TYR A CA 1
ATOM 758 C C . TYR A 1 93 ? -6.051 7.908 7.368 1.00 95.56 93 TYR A C 1
ATOM 760 O O . TYR A 1 93 ? -5.383 7.386 6.484 1.00 95.56 93 TYR A O 1
ATOM 768 N N . ARG A 1 94 ? -5.497 8.713 8.280 1.00 95.56 94 ARG A N 1
ATOM 769 C CA . ARG A 1 94 ? -4.067 9.057 8.283 1.00 95.56 94 ARG A CA 1
ATOM 770 C C . ARG A 1 94 ? -3.176 7.821 8.438 1.00 95.56 94 ARG A C 1
ATOM 772 O O . ARG A 1 94 ? -2.073 7.788 7.893 1.00 95.56 94 ARG A O 1
ATOM 779 N N . THR A 1 95 ? -3.638 6.821 9.189 1.00 95.81 95 THR A N 1
ATOM 780 C CA . THR A 1 95 ? -2.909 5.569 9.407 1.00 95.81 95 THR A CA 1
ATOM 781 C C . THR A 1 95 ? -2.783 4.794 8.102 1.00 95.81 95 THR A C 1
ATOM 783 O O . THR A 1 95 ? -1.739 4.187 7.896 1.00 95.81 95 THR A O 1
ATOM 786 N N . ILE A 1 96 ? -3.763 4.870 7.191 1.00 95.00 96 ILE A N 1
ATOM 787 C CA . ILE A 1 96 ? -3.660 4.260 5.854 1.00 95.00 96 ILE A CA 1
ATOM 788 C C . ILE A 1 96 ? -2.426 4.795 5.127 1.00 95.00 96 ILE A C 1
ATOM 790 O O . ILE A 1 96 ? -1.559 4.001 4.768 1.00 95.00 96 ILE A O 1
ATOM 794 N N . SER A 1 97 ? -2.306 6.119 4.976 1.00 94.06 97 SER A N 1
ATOM 795 C CA . SER A 1 97 ? -1.189 6.739 4.250 1.00 94.06 97 SER A CA 1
ATOM 796 C C . SER A 1 97 ? 0.156 6.405 4.908 1.00 94.06 97 SER A C 1
ATOM 798 O O . SER A 1 97 ? 1.105 6.022 4.236 1.00 94.06 97 SER A O 1
ATOM 800 N N . LEU A 1 98 ? 0.240 6.464 6.243 1.00 95.94 98 LEU A N 1
ATOM 801 C CA . LEU A 1 98 ? 1.478 6.137 6.959 1.00 95.94 98 LEU A CA 1
ATOM 802 C C . LEU A 1 98 ? 1.890 4.664 6.799 1.00 95.94 98 LEU A C 1
ATOM 804 O O . LEU A 1 98 ? 3.065 4.366 6.591 1.00 95.94 98 LEU A O 1
ATOM 808 N N . LEU A 1 99 ? 0.942 3.732 6.915 1.00 96.44 99 LEU A N 1
ATOM 809 C CA . LEU A 1 99 ? 1.214 2.302 6.774 1.00 96.44 99 LEU A CA 1
ATOM 810 C C . LEU A 1 99 ? 1.563 1.912 5.338 1.00 96.44 99 LEU A C 1
ATOM 812 O O . LEU A 1 99 ? 2.383 1.013 5.144 1.00 96.44 99 LEU A O 1
ATOM 816 N N . HIS A 1 100 ? 0.959 2.580 4.356 1.00 95.88 100 HIS A N 1
ATOM 817 C CA . HIS A 1 100 ? 1.280 2.412 2.944 1.00 95.88 100 HIS A CA 1
ATOM 818 C C . HIS A 1 100 ? 2.769 2.716 2.707 1.00 95.88 100 HIS A C 1
ATOM 820 O O . HIS A 1 100 ? 3.522 1.835 2.291 1.00 95.88 100 HIS A O 1
ATOM 826 N N . GLU A 1 101 ? 3.239 3.894 3.127 1.00 95.38 101 GLU A N 1
ATOM 827 C CA . GLU A 1 101 ? 4.649 4.282 2.985 1.00 95.38 101 GLU A CA 1
ATOM 828 C C . GLU A 1 101 ? 5.610 3.397 3.794 1.00 95.38 101 GLU A C 1
ATOM 830 O O . GLU A 1 101 ? 6.653 2.961 3.300 1.00 95.38 101 GLU A O 1
ATOM 835 N N . LEU A 1 102 ? 5.242 3.028 5.026 1.00 96.12 102 LEU A N 1
ATOM 836 C CA . LEU A 1 102 ? 6.021 2.061 5.809 1.00 96.12 102 LEU A CA 1
ATOM 837 C C . LEU A 1 102 ? 6.133 0.706 5.100 1.00 96.12 102 LEU A C 1
ATOM 839 O O . LEU A 1 102 ? 7.147 0.017 5.237 1.00 96.12 102 LEU A O 1
ATOM 843 N N . THR A 1 103 ? 5.124 0.316 4.321 1.00 95.38 103 THR A N 1
ATOM 844 C CA . THR A 1 103 ? 5.188 -0.917 3.537 1.00 95.38 103 THR A CA 1
ATOM 845 C C . THR A 1 103 ? 6.208 -0.811 2.408 1.00 95.38 103 THR A C 1
ATOM 847 O O . THR A 1 103 ? 6.911 -1.790 2.161 1.00 95.38 103 THR A O 1
ATOM 850 N N . HIS A 1 104 ? 6.386 0.351 1.775 1.00 93.69 104 HIS A N 1
ATOM 851 C CA . HIS A 1 104 ? 7.462 0.541 0.796 1.00 93.69 104 HIS A CA 1
ATOM 852 C C . HIS A 1 104 ? 8.852 0.395 1.418 1.00 93.69 104 HIS A C 1
ATOM 854 O O . HIS A 1 104 ? 9.705 -0.306 0.866 1.00 93.69 104 HIS A O 1
ATOM 860 N N . VAL A 1 105 ? 9.067 0.958 2.611 1.00 94.25 105 VAL A N 1
ATOM 861 C CA . VAL A 1 105 ? 10.320 0.749 3.360 1.00 94.25 105 VAL A CA 1
ATOM 862 C C . VAL A 1 105 ? 10.517 -0.736 3.685 1.00 94.25 105 VAL A C 1
ATOM 864 O O . VAL A 1 105 ? 11.593 -1.296 3.469 1.00 94.25 105 VAL A O 1
ATOM 867 N N . TYR A 1 106 ? 9.463 -1.421 4.131 1.00 93.62 106 TYR A N 1
ATOM 868 C CA . TYR A 1 106 ? 9.508 -2.861 4.385 1.00 93.62 106 TYR A CA 1
ATOM 869 C C . TYR A 1 106 ? 9.865 -3.667 3.125 1.00 93.62 106 TYR A C 1
ATOM 871 O O . TYR A 1 106 ? 10.721 -4.551 3.172 1.00 93.62 106 TYR A O 1
ATOM 879 N N . GLN A 1 107 ? 9.253 -3.352 1.981 1.00 91.94 107 GLN A N 1
ATOM 880 C CA . GLN A 1 107 ? 9.515 -4.003 0.695 1.00 91.94 107 GLN A CA 1
ATOM 881 C C . GLN A 1 107 ? 10.972 -3.837 0.246 1.00 91.94 107 GLN A C 1
ATOM 883 O O . GLN A 1 107 ? 11.580 -4.783 -0.275 1.00 91.94 107 GLN A O 1
ATOM 888 N N . PHE A 1 108 ? 11.561 -2.661 0.481 1.00 89.50 108 PHE A N 1
ATOM 889 C CA . PHE A 1 108 ? 12.969 -2.400 0.196 1.00 89.50 108 PHE A CA 1
ATOM 890 C C . PHE A 1 108 ? 13.903 -3.310 1.006 1.00 89.50 108 PHE A C 1
ATOM 892 O O . PHE A 1 108 ? 14.870 -3.834 0.451 1.00 89.50 108 PHE A O 1
ATOM 899 N N . ASN A 1 109 ? 13.552 -3.612 2.257 1.00 90.62 109 ASN A N 1
ATOM 900 C CA . ASN A 1 109 ? 14.382 -4.392 3.183 1.00 90.62 109 ASN A CA 1
ATOM 901 C C . ASN A 1 109 ? 13.984 -5.878 3.300 1.00 90.62 109 ASN A C 1
ATOM 903 O O . ASN A 1 109 ? 14.582 -6.627 4.072 1.00 90.62 109 ASN A O 1
ATOM 907 N N . LEU A 1 110 ? 12.988 -6.337 2.535 1.00 91.06 110 LEU A N 1
ATOM 908 C CA . LEU A 1 110 ? 12.607 -7.750 2.470 1.00 91.06 110 LEU A CA 1
ATOM 909 C C . LEU A 1 110 ? 13.786 -8.645 2.049 1.00 91.06 110 LEU A C 1
ATOM 911 O O . LEU A 1 110 ? 14.446 -8.382 1.039 1.00 91.06 110 LEU A O 1
ATOM 915 N N . GLU A 1 111 ? 13.972 -9.749 2.776 1.00 91.06 111 GLU A N 1
ATOM 916 C CA . GLU A 1 111 ? 14.859 -10.846 2.377 1.00 91.06 111 GLU A CA 1
ATOM 917 C C . GLU A 1 111 ? 14.374 -11.505 1.080 1.00 91.06 111 GLU A C 1
ATOM 919 O O . GLU A 1 111 ? 13.198 -11.420 0.715 1.00 91.06 111 GLU A O 1
ATOM 924 N N . MET A 1 112 ? 15.282 -12.182 0.372 1.00 91.50 112 MET A N 1
ATOM 925 C CA . MET A 1 112 ? 14.963 -12.804 -0.910 1.00 91.50 112 MET A CA 1
ATOM 926 C C . MET A 1 112 ? 13.932 -13.933 -0.750 1.00 91.50 112 MET A C 1
ATOM 928 O O . MET A 1 112 ? 14.247 -15.029 -0.293 1.00 91.50 112 MET A O 1
ATOM 932 N N . ASN A 1 113 ? 12.700 -13.658 -1.171 1.00 90.81 113 ASN A N 1
ATOM 933 C CA . ASN A 1 113 ? 11.569 -14.580 -1.249 1.00 90.81 113 ASN A CA 1
ATOM 934 C C . ASN A 1 113 ? 10.697 -14.235 -2.477 1.00 90.81 113 ASN A C 1
ATOM 936 O O . ASN A 1 113 ? 11.027 -13.330 -3.244 1.00 90.81 113 ASN A O 1
ATOM 940 N N . GLU A 1 114 ? 9.576 -14.933 -2.680 1.00 91.81 114 GLU A N 1
ATOM 941 C CA . GLU A 1 114 ? 8.697 -14.685 -3.835 1.00 91.81 114 GLU A CA 1
ATOM 942 C C . GLU A 1 114 ? 8.136 -13.253 -3.873 1.00 91.81 114 GLU A C 1
ATOM 944 O O . GLU A 1 114 ? 8.115 -12.637 -4.935 1.00 91.81 114 GLU A O 1
ATOM 949 N N . ILE A 1 115 ? 7.773 -12.672 -2.722 1.00 91.12 115 ILE A N 1
ATOM 950 C CA . ILE A 1 115 ? 7.304 -11.277 -2.640 1.00 91.12 115 ILE A CA 1
ATOM 951 C C . ILE A 1 115 ? 8.426 -10.310 -3.048 1.00 91.12 115 ILE A C 1
ATOM 953 O O . ILE A 1 115 ? 8.204 -9.394 -3.841 1.00 91.12 115 ILE A O 1
ATOM 957 N N . LYS A 1 116 ? 9.656 -10.536 -2.569 1.00 92.31 116 LYS A N 1
ATOM 958 C CA . LYS A 1 116 ? 10.821 -9.726 -2.936 1.00 92.31 116 LYS A CA 1
ATOM 959 C C . LYS A 1 116 ? 11.110 -9.798 -4.432 1.00 92.31 116 LYS A C 1
ATOM 961 O O . LYS A 1 116 ? 11.438 -8.775 -5.026 1.00 92.31 116 LYS A O 1
ATOM 966 N N . LYS A 1 117 ? 10.953 -10.969 -5.058 1.00 92.19 117 LYS A N 1
ATOM 967 C CA . LYS A 1 117 ? 11.080 -11.110 -6.516 1.00 92.19 117 LYS A CA 1
ATOM 968 C C . LYS A 1 117 ? 10.054 -10.242 -7.247 1.00 92.19 117 LYS A C 1
ATOM 970 O O . LYS A 1 117 ? 10.451 -9.492 -8.132 1.00 92.19 117 LYS A O 1
ATOM 975 N N . VAL A 1 118 ? 8.774 -10.276 -6.847 1.00 90.88 118 VAL A N 1
ATOM 976 C CA . VAL A 1 118 ? 7.734 -9.401 -7.432 1.00 90.88 118 VAL A CA 1
ATOM 977 C C . VAL A 1 118 ? 8.132 -7.930 -7.303 1.00 90.88 118 VAL A C 1
ATOM 979 O O . VAL A 1 118 ? 8.054 -7.179 -8.276 1.00 90.88 118 VAL A O 1
ATOM 982 N N . TYR A 1 119 ? 8.585 -7.522 -6.115 1.00 90.88 119 TYR A N 1
ATOM 983 C CA . TYR A 1 119 ? 9.027 -6.154 -5.856 1.00 90.88 119 TYR A CA 1
ATOM 984 C C . TYR A 1 119 ? 10.167 -5.730 -6.793 1.00 90.88 119 TYR A C 1
ATOM 986 O O . TYR A 1 119 ? 10.071 -4.695 -7.453 1.00 90.88 119 TYR A O 1
ATOM 994 N N . LEU A 1 120 ? 11.218 -6.549 -6.909 1.00 91.00 120 LEU A N 1
ATOM 995 C CA . LEU A 1 120 ? 12.365 -6.264 -7.776 1.00 91.00 120 LEU A CA 1
ATOM 996 C C . LEU A 1 120 ? 11.965 -6.159 -9.253 1.00 91.00 120 LEU A C 1
ATOM 998 O O . LEU A 1 120 ? 12.513 -5.335 -9.981 1.00 91.00 120 LEU A O 1
ATOM 1002 N N . GLU A 1 121 ? 10.989 -6.943 -9.705 1.00 89.56 121 GLU A N 1
ATOM 1003 C CA . GLU A 1 121 ? 10.456 -6.795 -11.059 1.00 89.56 121 GLU A CA 1
ATOM 1004 C C . GLU A 1 121 ? 9.690 -5.495 -11.262 1.00 89.56 121 GLU A C 1
ATOM 1006 O O . GLU A 1 121 ? 9.857 -4.837 -12.289 1.00 89.56 121 GLU A O 1
ATOM 1011 N N . CYS A 1 122 ? 8.881 -5.085 -10.288 1.00 90.62 122 CYS A N 1
ATOM 1012 C CA . CYS A 1 122 ? 8.188 -3.803 -10.358 1.00 90.62 122 CYS A CA 1
ATOM 1013 C C . CYS A 1 122 ? 9.185 -2.640 -10.447 1.00 90.62 122 CYS A C 1
ATOM 1015 O O . CYS A 1 122 ? 8.963 -1.714 -11.229 1.00 90.62 122 CYS A O 1
ATOM 1017 N N . LEU A 1 123 ? 10.309 -2.717 -9.722 1.00 89.31 123 LEU A N 1
ATOM 1018 C CA . LEU A 1 123 ? 11.397 -1.744 -9.840 1.00 89.31 123 LEU A CA 1
ATOM 1019 C C . LEU A 1 123 ? 12.001 -1.724 -11.244 1.00 89.31 123 LEU A C 1
ATOM 1021 O O . LEU A 1 123 ? 12.082 -0.654 -11.837 1.00 89.31 123 LEU A O 1
ATOM 1025 N N . LYS A 1 124 ? 12.324 -2.882 -11.834 1.00 89.12 124 LYS A N 1
ATOM 1026 C CA . LYS A 1 124 ? 12.826 -2.949 -13.220 1.00 89.12 124 LYS A CA 1
ATOM 1027 C C . LYS A 1 124 ? 11.863 -2.292 -14.212 1.00 89.12 124 LYS A C 1
ATOM 1029 O O . LYS A 1 124 ? 12.291 -1.615 -15.147 1.00 89.12 124 LYS A O 1
ATOM 1034 N N . VAL A 1 125 ? 10.553 -2.468 -14.025 1.00 88.56 125 VAL A N 1
ATOM 1035 C CA . VAL A 1 125 ? 9.542 -1.794 -14.855 1.00 88.56 125 VAL A CA 1
ATOM 1036 C C . VAL A 1 125 ? 9.594 -0.275 -14.653 1.00 88.56 125 VAL A C 1
ATOM 1038 O O . VAL A 1 125 ? 9.630 0.449 -15.648 1.00 88.56 125 VAL A O 1
ATOM 1041 N N . LYS A 1 126 ? 9.653 0.209 -13.401 1.00 87.69 126 LYS A N 1
ATOM 1042 C CA . LYS A 1 126 ? 9.784 1.646 -13.070 1.00 87.69 126 LYS A CA 1
ATOM 1043 C C . LYS A 1 126 ? 11.083 2.257 -13.615 1.00 87.69 126 LYS A C 1
ATOM 1045 O O . LYS A 1 126 ? 11.068 3.394 -14.073 1.00 87.69 126 LYS A O 1
ATOM 1050 N N . GLU A 1 127 ? 12.168 1.490 -13.640 1.00 86.69 127 GLU A N 1
ATOM 1051 C CA . GLU A 1 127 ? 13.477 1.862 -14.200 1.00 86.69 127 GLU A CA 1
ATOM 1052 C C . GLU A 1 127 ? 13.530 1.784 -15.738 1.00 86.69 127 GLU A C 1
ATOM 1054 O O . GLU A 1 127 ? 14.508 2.207 -16.354 1.00 86.69 127 GLU A O 1
ATOM 1059 N N . GLY A 1 128 ? 12.486 1.258 -16.384 1.00 84.88 128 GLY A N 1
ATOM 1060 C CA . GLY A 1 128 ? 12.364 1.255 -17.841 1.00 84.88 128 GLY A CA 1
ATOM 1061 C C . GLY A 1 128 ? 12.952 0.058 -18.566 1.00 84.88 128 GLY A C 1
ATOM 1062 O O . GLY A 1 128 ? 13.073 0.090 -19.793 1.00 84.88 128 GLY A O 1
ATOM 1063 N N . TYR A 1 129 ? 13.245 -1.036 -17.862 1.00 83.88 129 TYR A N 1
ATOM 1064 C CA . TYR A 1 129 ? 13.724 -2.274 -18.490 1.00 83.88 129 TYR A CA 1
ATOM 1065 C C . TYR A 1 129 ? 12.747 -2.811 -19.540 1.00 83.88 129 TYR A C 1
ATOM 1067 O O . TYR A 1 129 ? 13.161 -3.354 -20.565 1.00 83.88 129 TYR A O 1
ATOM 1075 N N . VAL A 1 130 ? 11.442 -2.622 -19.335 1.00 82.81 130 VAL A N 1
ATOM 1076 C CA . VAL A 1 130 ? 10.421 -3.025 -20.314 1.00 82.81 130 VAL A CA 1
ATOM 1077 C C . VAL A 1 130 ? 10.544 -2.260 -21.633 1.00 82.81 130 VAL A C 1
ATOM 1079 O O . VAL A 1 130 ? 10.313 -2.833 -22.693 1.00 82.81 130 VAL A O 1
ATOM 1082 N N . LEU A 1 131 ? 10.985 -0.998 -21.602 1.00 79.69 131 LEU A N 1
ATOM 1083 C CA . LEU A 1 131 ? 11.189 -0.193 -22.809 1.00 79.69 131 LEU A CA 1
ATOM 1084 C C . LEU A 1 131 ? 12.364 -0.726 -23.633 1.00 79.69 131 LEU A C 1
ATOM 1086 O O . LEU A 1 131 ? 12.331 -0.694 -24.858 1.00 79.69 131 LEU A O 1
ATOM 1090 N N . MET A 1 132 ? 13.387 -1.285 -22.982 1.00 76.00 132 MET A N 1
ATOM 1091 C CA . MET A 1 132 ? 14.558 -1.836 -23.677 1.00 76.00 132 MET A CA 1
ATOM 1092 C C . MET A 1 132 ? 14.249 -3.125 -24.453 1.00 76.00 132 MET A C 1
ATOM 1094 O O . MET A 1 132 ? 15.041 -3.536 -25.307 1.00 76.00 132 MET A O 1
ATOM 1098 N N . ASN A 1 133 ? 13.092 -3.738 -24.195 1.00 77.56 133 ASN A N 1
ATOM 1099 C CA . ASN A 1 133 ? 12.581 -4.889 -24.938 1.00 77.56 133 ASN A CA 1
ATOM 1100 C C . ASN A 1 133 ? 11.662 -4.487 -26.105 1.00 77.56 133 ASN A C 1
ATOM 1102 O O . ASN A 1 133 ? 11.407 -5.300 -26.993 1.00 77.56 133 ASN A O 1
ATOM 1106 N N . ASN A 1 134 ? 11.218 -3.227 -26.161 1.00 80.62 134 ASN A N 1
ATOM 1107 C CA . ASN A 1 134 ? 10.458 -2.691 -27.282 1.00 80.62 134 ASN A CA 1
ATOM 1108 C C . ASN A 1 134 ? 11.398 -2.221 -28.408 1.00 80.62 134 ASN A C 1
ATOM 1110 O O . ASN A 1 134 ? 12.313 -1.429 -28.186 1.00 80.62 134 ASN A O 1
ATOM 1114 N N . ASN A 1 135 ? 11.153 -2.671 -29.643 1.00 81.56 135 ASN A N 1
ATOM 1115 C CA . ASN A 1 135 ? 12.019 -2.365 -30.789 1.00 81.56 135 ASN A CA 1
ATOM 1116 C C . ASN A 1 135 ? 12.144 -0.861 -31.095 1.00 81.56 135 ASN A C 1
ATOM 1118 O O . ASN A 1 135 ? 13.217 -0.419 -31.506 1.00 81.56 135 ASN A O 1
ATOM 1122 N N . ILE A 1 136 ? 11.079 -0.076 -30.898 1.00 87.94 136 ILE A N 1
ATOM 1123 C CA . ILE A 1 136 ? 11.071 1.364 -31.192 1.00 87.94 136 ILE A CA 1
ATOM 1124 C C . ILE A 1 136 ? 11.838 2.123 -30.112 1.00 87.94 136 ILE A C 1
ATOM 1126 O O . ILE A 1 136 ? 12.753 2.884 -30.427 1.00 87.94 136 ILE A O 1
ATOM 1130 N N . ASP A 1 137 ? 11.505 1.894 -28.841 1.00 88.75 137 ASP A N 1
ATOM 1131 C CA . ASP A 1 137 ? 12.140 2.597 -27.722 1.00 88.75 137 ASP A CA 1
ATOM 1132 C C . ASP A 1 137 ? 13.648 2.272 -27.662 1.00 88.75 137 ASP A C 1
ATOM 1134 O O . ASP A 1 137 ? 14.485 3.168 -27.519 1.00 88.75 137 ASP A O 1
ATOM 1138 N N . LYS A 1 138 ? 14.017 1.005 -27.901 1.00 88.75 138 LYS A N 1
ATOM 1139 C CA . LYS A 1 138 ? 15.413 0.561 -28.034 1.00 88.75 138 LYS A CA 1
ATOM 1140 C C . LYS A 1 138 ? 16.153 1.267 -29.172 1.00 88.75 138 LYS A C 1
ATOM 1142 O O . LYS A 1 138 ? 17.327 1.611 -29.020 1.00 88.75 138 LYS A O 1
ATOM 1147 N N . LEU A 1 139 ? 15.499 1.475 -30.318 1.00 92.00 139 LEU A N 1
ATOM 1148 C CA . LEU A 1 139 ? 16.093 2.183 -31.453 1.00 92.00 139 LEU A CA 1
ATOM 1149 C C . LEU A 1 139 ? 16.343 3.658 -31.118 1.00 92.00 139 LEU A C 1
ATOM 1151 O O . LEU A 1 139 ? 17.422 4.163 -31.424 1.00 92.00 139 LEU A O 1
ATOM 1155 N N . ILE A 1 140 ? 15.386 4.319 -30.460 1.00 91.94 140 ILE A N 1
ATOM 1156 C CA . ILE A 1 140 ? 15.504 5.721 -30.033 1.00 91.94 140 ILE A CA 1
ATOM 1157 C C . ILE A 1 140 ? 16.669 5.883 -29.054 1.00 91.94 140 ILE A C 1
ATOM 1159 O O . ILE A 1 140 ? 17.549 6.709 -29.288 1.00 91.94 140 ILE A O 1
ATOM 1163 N N . VAL A 1 141 ? 16.745 5.043 -28.019 1.00 91.56 141 VAL A N 1
ATOM 1164 C CA . VAL A 1 141 ? 17.862 5.048 -27.059 1.00 91.56 141 VAL A CA 1
ATOM 1165 C C . VAL A 1 141 ? 19.203 4.804 -27.753 1.00 91.56 141 VAL A C 1
ATOM 1167 O O . VAL A 1 141 ? 20.175 5.523 -27.521 1.00 91.56 141 VAL A O 1
ATOM 1170 N N . LYS A 1 142 ? 19.268 3.837 -28.678 1.00 93.00 142 LYS A N 1
ATOM 1171 C CA . LYS A 1 142 ? 20.486 3.571 -29.457 1.00 93.00 142 LYS A CA 1
ATOM 1172 C C . LYS A 1 142 ? 20.888 4.766 -30.326 1.00 93.00 142 LYS A C 1
ATOM 1174 O O .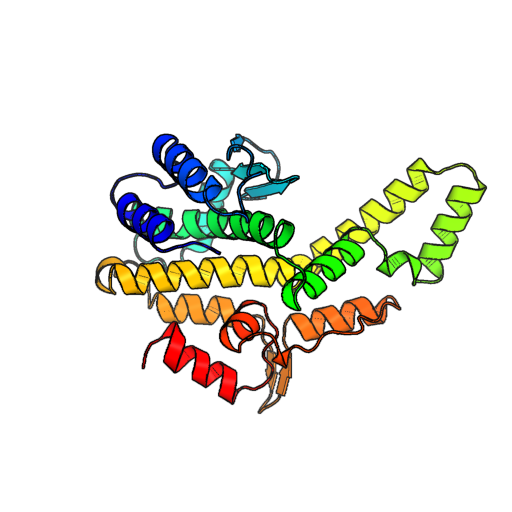 LYS A 1 142 ? 22.082 5.026 -30.462 1.00 93.00 142 LYS A O 1
ATOM 1179 N N . LEU A 1 143 ? 19.927 5.472 -30.921 1.00 95.50 143 LEU A N 1
ATOM 1180 C CA . LEU A 1 143 ? 20.177 6.665 -31.728 1.00 95.50 143 LEU A CA 1
ATOM 1181 C C . LEU A 1 143 ? 20.716 7.814 -30.869 1.00 95.50 143 LEU A C 1
ATOM 1183 O O . LEU A 1 143 ? 21.751 8.375 -31.211 1.00 95.50 143 LEU A O 1
ATOM 1187 N N . LEU A 1 144 ? 20.066 8.116 -29.742 1.00 94.69 144 LEU A N 1
ATOM 1188 C CA . LEU A 1 144 ? 20.503 9.167 -28.817 1.00 94.69 144 LEU A CA 1
ATOM 1189 C C . LEU A 1 144 ? 21.928 8.908 -28.315 1.00 94.69 144 LEU A C 1
ATOM 1191 O O . LEU A 1 144 ? 22.780 9.791 -28.388 1.00 94.69 144 LEU A O 1
ATOM 1195 N N . ASN A 1 145 ? 22.228 7.671 -27.918 1.00 93.19 145 ASN A N 1
ATOM 1196 C CA . ASN A 1 145 ? 23.573 7.298 -27.480 1.00 93.19 145 ASN A CA 1
ATOM 1197 C C . ASN A 1 145 ? 24.617 7.408 -28.604 1.00 93.19 145 ASN A C 1
ATOM 1199 O O . ASN A 1 145 ? 25.721 7.881 -28.356 1.00 93.19 145 ASN A O 1
ATOM 1203 N N . LYS A 1 146 ? 24.277 7.040 -29.849 1.00 96.38 146 LYS A N 1
ATOM 1204 C CA . LYS A 1 146 ? 25.165 7.235 -31.014 1.00 96.38 146 LYS A CA 1
ATOM 1205 C C . LYS A 1 146 ? 25.458 8.707 -31.312 1.00 96.38 146 LYS A C 1
ATOM 1207 O O . LYS A 1 146 ? 26.506 9.006 -31.872 1.00 96.38 146 LYS A O 1
ATOM 1212 N N . LEU A 1 147 ? 24.541 9.604 -30.958 1.00 96.44 147 LEU A N 1
ATOM 1213 C CA . LEU A 1 147 ? 24.701 11.052 -31.089 1.00 96.44 147 LEU A CA 1
ATOM 1214 C C . LEU A 1 147 ? 25.416 11.683 -29.877 1.00 96.44 147 LEU A C 1
ATOM 1216 O O . LEU A 1 147 ? 25.458 12.904 -29.775 1.00 96.44 147 LEU A O 1
ATOM 1220 N N . ASN A 1 148 ? 25.966 10.877 -28.958 1.00 94.56 148 ASN A N 1
ATOM 1221 C CA . ASN A 1 148 ? 26.549 11.318 -27.683 1.00 94.56 148 ASN A CA 1
ATOM 1222 C C . ASN A 1 148 ? 25.559 12.072 -26.767 1.00 94.56 148 ASN A C 1
ATOM 1224 O O . ASN A 1 148 ? 25.968 12.840 -25.899 1.00 94.56 148 ASN A O 1
ATOM 1228 N N . LEU A 1 149 ? 24.253 11.823 -26.911 1.00 95.50 149 LEU A N 1
ATOM 1229 C CA . LEU A 1 149 ? 23.177 12.435 -26.122 1.00 95.50 149 LEU A CA 1
ATOM 1230 C C . LEU A 1 149 ? 22.754 11.527 -24.955 1.00 95.50 149 LEU A C 1
ATOM 1232 O O . LEU A 1 149 ? 21.588 11.143 -24.832 1.00 95.50 149 LEU A O 1
ATOM 1236 N N . LYS A 1 150 ? 23.718 11.143 -24.108 1.00 94.00 150 LYS A N 1
ATOM 1237 C CA . LYS A 1 150 ? 23.490 10.192 -23.004 1.00 94.00 150 LYS A CA 1
ATOM 1238 C C . LYS A 1 150 ? 22.413 10.690 -22.034 1.00 94.00 150 LYS A C 1
ATOM 1240 O O . LYS A 1 150 ? 21.472 9.960 -21.744 1.00 94.00 150 LYS A O 1
ATOM 1245 N N . THR A 1 151 ? 22.499 11.947 -21.605 1.00 94.12 151 THR A N 1
ATOM 1246 C CA . THR A 1 151 ? 21.526 12.553 -20.685 1.00 94.12 151 THR A CA 1
ATOM 1247 C C . THR A 1 151 ? 20.114 12.544 -21.272 1.00 94.12 151 THR A C 1
ATOM 1249 O O . THR A 1 151 ? 19.165 12.170 -20.596 1.00 94.12 151 THR A O 1
ATOM 1252 N N . GLN A 1 152 ? 19.946 12.872 -22.555 1.00 94.88 152 GLN A N 1
ATOM 1253 C CA . GLN A 1 152 ? 18.641 12.826 -23.221 1.00 94.88 152 GLN A CA 1
ATOM 1254 C C . GLN A 1 152 ? 18.114 11.393 -23.336 1.00 94.88 152 GLN A C 1
ATOM 1256 O O . GLN A 1 152 ? 16.911 11.178 -23.209 1.00 94.88 152 GLN A O 1
ATOM 1261 N N . SER A 1 153 ? 18.998 10.414 -23.549 1.00 92.50 153 SER A N 1
ATOM 1262 C CA . SER A 1 153 ? 18.625 9.000 -23.516 1.00 92.50 153 SER A CA 1
ATOM 1263 C C . SER A 1 153 ? 18.113 8.582 -22.137 1.00 92.50 153 SER A C 1
ATOM 1265 O O . SER A 1 153 ? 17.101 7.891 -22.051 1.00 92.50 153 SER A O 1
ATOM 1267 N N . GLU A 1 154 ? 18.781 9.002 -21.063 1.00 91.69 154 GLU A N 1
ATOM 1268 C CA . GLU A 1 154 ? 18.367 8.718 -19.684 1.00 91.69 154 GLU A CA 1
ATOM 1269 C C . GLU A 1 154 ? 17.028 9.390 -19.356 1.00 91.69 154 GLU A C 1
ATOM 1271 O O . GLU A 1 154 ? 16.112 8.723 -18.876 1.00 91.69 154 GLU A O 1
ATOM 1276 N N . LEU A 1 155 ? 16.857 10.672 -19.712 1.00 92.19 155 LEU A N 1
ATOM 1277 C CA . LEU A 1 155 ? 15.582 11.377 -19.545 1.00 92.19 155 LEU A CA 1
ATOM 1278 C C . LEU A 1 155 ? 14.447 10.716 -20.334 1.00 92.19 155 LEU A C 1
ATOM 1280 O O . LEU A 1 155 ? 13.335 10.604 -19.822 1.00 92.19 155 LEU A O 1
ATOM 1284 N N . TYR A 1 156 ? 14.704 10.270 -21.566 1.00 92.75 156 TYR A N 1
ATOM 1285 C CA . TYR A 1 156 ? 13.703 9.587 -22.383 1.00 92.75 156 TYR A CA 1
ATOM 1286 C C . TYR A 1 156 ? 13.171 8.330 -21.686 1.00 92.75 156 TYR A C 1
ATOM 1288 O O . TYR A 1 156 ? 11.955 8.146 -21.577 1.00 92.75 156 TYR A O 1
ATOM 1296 N N . VAL A 1 157 ? 14.081 7.487 -21.187 1.00 91.44 157 VAL A N 1
ATOM 1297 C CA . VAL A 1 157 ? 13.725 6.262 -20.462 1.00 91.44 157 VAL A CA 1
ATOM 1298 C C . VAL A 1 157 ? 12.982 6.608 -19.178 1.00 91.44 157 VAL A C 1
ATOM 1300 O O . VAL A 1 157 ? 11.900 6.065 -18.953 1.00 91.44 157 VAL A O 1
ATOM 1303 N N . ALA A 1 158 ? 13.495 7.547 -18.380 1.00 89.12 158 ALA A N 1
ATOM 1304 C CA . ALA A 1 158 ? 12.873 7.952 -17.124 1.00 89.12 158 ALA A CA 1
ATOM 1305 C C . ALA A 1 158 ? 11.431 8.451 -17.329 1.00 89.12 158 ALA A C 1
ATOM 1307 O O . ALA A 1 158 ? 10.509 7.954 -16.685 1.00 89.12 158 ALA A O 1
ATOM 1308 N N . LEU A 1 159 ? 11.204 9.360 -18.283 1.00 89.62 159 LEU A N 1
ATOM 1309 C CA . LEU A 1 159 ? 9.881 9.940 -18.543 1.00 89.62 159 LEU A CA 1
ATOM 1310 C C . LEU A 1 159 ? 8.870 8.905 -19.042 1.00 89.62 15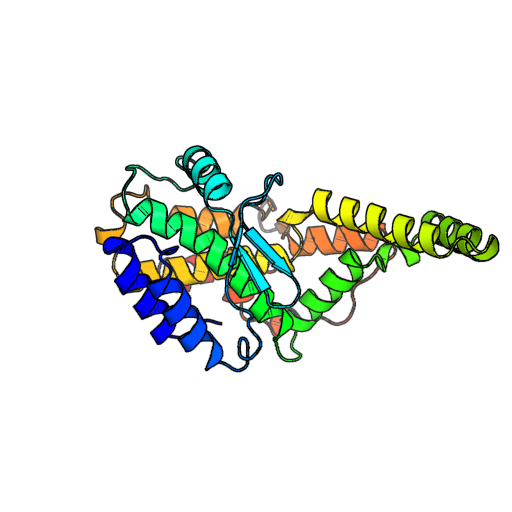9 LEU A C 1
ATOM 1312 O O . LEU A 1 159 ? 7.723 8.883 -18.588 1.00 89.62 159 LEU A O 1
ATOM 1316 N N . LYS A 1 160 ? 9.271 8.031 -19.971 1.00 90.38 160 LYS A N 1
ATOM 1317 C CA . LYS A 1 160 ? 8.377 6.985 -20.481 1.00 90.38 160 LYS A CA 1
ATOM 1318 C C . LYS A 1 160 ? 8.039 5.946 -19.420 1.00 90.38 160 LYS A C 1
ATOM 1320 O O . LYS A 1 160 ? 6.883 5.533 -19.337 1.00 90.38 160 LYS A O 1
ATOM 1325 N N . SER A 1 161 ? 9.018 5.541 -18.619 1.00 89.50 161 SER A N 1
ATOM 1326 C CA . SER A 1 161 ? 8.830 4.530 -17.571 1.00 89.50 161 SER A CA 1
ATOM 1327 C C . SER A 1 161 ? 7.963 5.072 -16.447 1.00 89.50 161 SER A C 1
ATOM 1329 O O . SER A 1 161 ? 7.007 4.418 -16.038 1.00 89.50 161 SER A O 1
ATOM 1331 N N . TYR A 1 162 ? 8.210 6.319 -16.042 1.00 87.75 162 TYR A N 1
ATOM 1332 C CA . TYR A 1 162 ? 7.352 7.037 -15.110 1.00 87.75 162 TYR A CA 1
ATOM 1333 C C . TYR A 1 162 ? 5.921 7.159 -15.646 1.00 87.75 162 TYR A C 1
ATOM 1335 O O . TYR A 1 162 ? 4.974 6.838 -14.938 1.00 87.75 162 TYR A O 1
ATOM 1343 N N . SER A 1 163 ? 5.735 7.527 -16.921 1.00 88.44 163 SER A N 1
ATOM 1344 C CA . SER A 1 163 ? 4.398 7.594 -17.528 1.00 88.44 163 SER A CA 1
ATOM 1345 C C . SER A 1 163 ? 3.691 6.235 -17.558 1.00 88.44 163 SER A C 1
ATOM 1347 O O . SER A 1 163 ? 2.488 6.167 -17.305 1.00 88.44 163 SER A O 1
ATOM 1349 N N . LEU A 1 164 ? 4.420 5.153 -17.855 1.00 89.31 164 LEU A N 1
ATOM 1350 C CA . LEU A 1 164 ? 3.883 3.793 -17.830 1.00 89.31 164 LEU A CA 1
ATOM 1351 C C . LEU A 1 164 ? 3.433 3.404 -16.420 1.00 89.31 164 LEU A C 1
ATOM 1353 O O . LEU A 1 164 ? 2.331 2.885 -16.267 1.00 89.31 164 LEU A O 1
ATOM 1357 N N . TYR A 1 165 ? 4.263 3.671 -15.414 1.00 90.00 165 TYR A N 1
ATOM 1358 C CA . TYR A 1 165 ? 3.938 3.418 -14.016 1.00 90.00 165 TYR A CA 1
ATOM 1359 C C . TYR A 1 165 ? 2.729 4.244 -13.568 1.00 90.00 165 TYR A C 1
ATOM 1361 O O . TYR A 1 165 ? 1.724 3.659 -13.193 1.00 90.00 165 TYR A O 1
ATOM 1369 N N . MET A 1 166 ? 2.753 5.572 -13.720 1.00 88.25 166 MET A N 1
ATOM 1370 C CA . MET A 1 166 ? 1.672 6.452 -13.256 1.00 88.25 166 MET A CA 1
ATOM 1371 C C . MET A 1 166 ? 0.312 6.12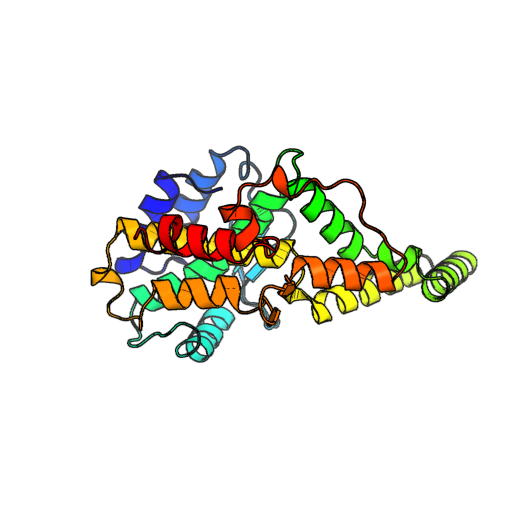7 -13.884 1.00 88.25 166 MET A C 1
ATOM 1373 O O . MET A 1 166 ? -0.707 6.179 -13.205 1.00 88.25 166 MET A O 1
ATOM 1377 N N . LYS A 1 167 ? 0.269 5.742 -15.168 1.00 90.69 167 LYS A N 1
ATOM 1378 C CA . LYS A 1 167 ? -0.984 5.338 -15.840 1.00 90.69 167 LYS A CA 1
ATOM 1379 C C . LYS A 1 167 ? -1.584 4.042 -15.304 1.00 90.69 167 LYS A C 1
ATOM 1381 O O . LYS A 1 167 ? -2.752 3.767 -15.552 1.00 90.69 167 LYS A O 1
ATOM 1386 N N . ASN A 1 168 ? -0.768 3.219 -14.660 1.00 90.38 168 ASN A N 1
ATOM 1387 C CA . ASN A 1 168 ? -1.113 1.864 -14.253 1.00 90.38 168 ASN A CA 1
ATOM 1388 C C . ASN A 1 168 ? -0.856 1.639 -12.756 1.00 90.38 168 ASN A C 1
ATOM 1390 O O . ASN A 1 168 ? -0.858 0.490 -12.322 1.00 90.38 168 ASN A O 1
ATOM 1394 N N . HIS A 1 169 ? -0.631 2.718 -12.001 1.00 88.25 169 HIS A N 1
ATOM 1395 C CA . HIS A 1 169 ? -0.133 2.729 -10.628 1.00 88.25 169 HIS A CA 1
ATOM 1396 C C . HIS A 1 169 ? -0.873 1.720 -9.752 1.00 88.25 169 HIS A C 1
ATOM 1398 O O . HIS A 1 169 ? -0.272 0.803 -9.202 1.00 88.25 169 HIS A O 1
ATOM 1404 N N . ASP A 1 170 ? -2.201 1.794 -9.765 1.00 85.88 170 ASP A N 1
ATOM 1405 C CA . ASP A 1 170 ? -3.051 1.004 -8.881 1.00 85.88 170 ASP A CA 1
ATOM 1406 C C . ASP A 1 170 ? -2.985 -0.503 -9.128 1.00 85.88 170 ASP A C 1
ATOM 1408 O O . ASP A 1 170 ? -3.401 -1.256 -8.259 1.00 85.88 170 ASP A O 1
ATOM 1412 N N . MET A 1 171 ? -2.494 -0.983 -10.276 1.00 89.12 171 MET A N 1
ATOM 1413 C CA . MET A 1 171 ? -2.314 -2.424 -10.504 1.00 89.12 171 MET A CA 1
ATOM 1414 C C . MET A 1 171 ? -0.876 -2.905 -10.321 1.00 89.12 171 MET A C 1
ATOM 1416 O O . MET A 1 171 ? -0.627 -4.101 -10.470 1.00 89.12 171 MET A O 1
ATOM 1420 N N . PHE A 1 172 ? 0.074 -2.017 -10.010 1.00 91.94 172 PHE A N 1
ATOM 1421 C CA . PHE A 1 172 ? 1.428 -2.452 -9.686 1.00 91.94 172 PHE A CA 1
ATOM 1422 C C . PHE A 1 172 ? 1.402 -3.254 -8.378 1.00 91.94 172 PHE A C 1
ATOM 1424 O O . PHE A 1 172 ? 0.923 -2.747 -7.362 1.00 91.94 172 PHE A O 1
ATOM 1431 N N . PRO A 1 173 ? 1.951 -4.482 -8.357 1.00 91.69 173 PRO A N 1
ATOM 1432 C CA . PRO A 1 173 ? 1.951 -5.311 -7.154 1.00 91.69 173 PRO A CA 1
ATOM 1433 C C . PRO A 1 173 ? 2.584 -4.653 -5.920 1.00 91.69 173 PRO A C 1
ATOM 1435 O O . PRO A 1 173 ? 2.175 -4.947 -4.803 1.00 91.69 173 PRO A O 1
ATOM 1438 N N . ILE A 1 174 ? 3.559 -3.755 -6.104 1.00 91.75 174 ILE A N 1
ATOM 1439 C CA . ILE A 1 174 ? 4.169 -3.005 -4.993 1.00 91.75 174 ILE A CA 1
ATOM 1440 C C . ILE A 1 174 ? 3.183 -2.042 -4.323 1.00 91.75 174 ILE A C 1
ATOM 1442 O O . ILE A 1 174 ? 3.172 -1.962 -3.098 1.00 91.75 174 ILE A O 1
ATOM 1446 N N . GLU A 1 175 ? 2.313 -1.401 -5.105 1.00 94.31 175 GLU A N 1
ATOM 1447 C CA . GLU A 1 175 ? 1.270 -0.494 -4.613 1.00 94.31 175 GLU A CA 1
ATOM 1448 C C . GLU A 1 175 ? 0.142 -1.300 -3.975 1.00 94.31 175 GLU A C 1
ATOM 1450 O O . GLU A 1 175 ? -0.283 -1.022 -2.858 1.00 94.31 175 GLU A O 1
ATOM 1455 N N . LYS A 1 176 ? -0.271 -2.397 -4.630 1.00 94.88 176 LYS A N 1
ATOM 1456 C CA . LYS A 1 176 ? -1.266 -3.317 -4.064 1.00 94.88 176 LYS A CA 1
ATOM 1457 C C . LYS A 1 176 ? -0.829 -3.924 -2.750 1.00 94.88 176 LYS A C 1
ATOM 1459 O O . LYS A 1 176 ? -1.638 -4.056 -1.841 1.00 94.88 176 LYS A O 1
ATOM 1464 N N . MET A 1 177 ? 0.445 -4.266 -2.627 1.00 93.88 177 MET A N 1
ATOM 1465 C CA . MET A 1 177 ? 0.978 -4.748 -1.368 1.00 93.88 177 MET A CA 1
ATOM 1466 C C . MET A 1 177 ? 0.979 -3.664 -0.290 1.00 93.88 177 MET A C 1
ATOM 1468 O O . MET A 1 177 ? 0.651 -3.984 0.850 1.00 93.88 177 MET A O 1
ATOM 1472 N N . ALA A 1 178 ? 1.315 -2.417 -0.628 1.00 95.19 178 ALA A N 1
ATOM 1473 C CA . ALA A 1 178 ? 1.280 -1.307 0.318 1.00 95.19 178 ALA A CA 1
ATOM 1474 C C . ALA A 1 178 ? -0.143 -1.035 0.832 1.00 95.19 178 ALA A C 1
ATOM 1476 O O . ALA A 1 178 ? -0.365 -1.035 2.046 1.00 95.19 178 ALA A O 1
ATOM 1477 N N . ASP A 1 179 ? -1.122 -0.954 -0.071 1.00 95.50 179 ASP A N 1
ATOM 1478 C CA . ASP A 1 179 ? -2.543 -0.836 0.275 1.00 95.50 179 ASP A CA 1
ATOM 1479 C C . ASP A 1 179 ? -3.033 -2.029 1.105 1.00 95.50 179 ASP A C 1
ATOM 1481 O O . ASP A 1 179 ? -3.589 -1.871 2.194 1.00 95.50 179 ASP A O 1
ATOM 1485 N N . GLY A 1 180 ? -2.794 -3.249 0.618 1.00 95.62 180 GLY A N 1
ATOM 1486 C CA . GLY A 1 180 ? -3.249 -4.475 1.264 1.00 95.62 180 GLY A CA 1
ATOM 1487 C C . GLY A 1 180 ? -2.679 -4.638 2.672 1.00 95.62 180 GLY A C 1
ATOM 1488 O O . GLY A 1 180 ? -3.392 -5.046 3.590 1.00 95.62 180 GLY A O 1
ATOM 1489 N N . TYR A 1 181 ? -1.410 -4.285 2.884 1.00 95.25 181 TYR A N 1
ATOM 1490 C CA . TYR A 1 181 ? -0.802 -4.356 4.210 1.00 95.25 181 TYR A CA 1
ATOM 1491 C C . TYR A 1 181 ? -1.334 -3.254 5.125 1.00 95.25 181 TYR A C 1
ATOM 1493 O O . TYR A 1 181 ? -1.608 -3.545 6.288 1.00 95.25 181 TYR A O 1
ATOM 1501 N N . ALA A 1 182 ? -1.576 -2.040 4.622 1.00 96.12 182 ALA A N 1
ATOM 1502 C CA . ALA A 1 182 ? -2.252 -1.002 5.398 1.00 96.12 182 ALA A CA 1
ATOM 1503 C C . ALA A 1 182 ? -3.635 -1.472 5.887 1.00 96.12 182 ALA A C 1
ATOM 1505 O O . ALA A 1 182 ? -3.931 -1.384 7.082 1.00 96.12 182 ALA A O 1
ATOM 1506 N N . TYR A 1 183 ? -4.447 -2.071 5.008 1.00 96.69 183 TYR A N 1
ATOM 1507 C CA . TYR A 1 183 ? -5.754 -2.622 5.384 1.00 96.69 183 TYR A CA 1
ATOM 1508 C C . TYR A 1 183 ? -5.641 -3.791 6.364 1.00 96.69 183 TYR A C 1
ATOM 1510 O O . TYR A 1 183 ? -6.401 -3.853 7.329 1.00 96.69 183 TYR A O 1
ATOM 1518 N N . LYS A 1 184 ? -4.663 -4.686 6.182 1.00 95.94 184 LYS A N 1
ATOM 1519 C CA . LYS A 1 184 ? -4.386 -5.784 7.122 1.00 95.94 184 LYS A CA 1
ATOM 1520 C C . LYS A 1 184 ? -4.166 -5.274 8.545 1.00 95.94 184 LYS A C 1
ATOM 1522 O O . LYS A 1 184 ? -4.787 -5.799 9.466 1.00 95.94 184 LYS A O 1
ATOM 1527 N N . TYR A 1 185 ? -3.331 -4.253 8.734 1.00 96.12 185 TYR A N 1
ATOM 1528 C CA . TYR A 1 185 ? -3.079 -3.704 10.071 1.00 96.12 185 TYR A CA 1
ATOM 1529 C C . TYR A 1 185 ? -4.289 -2.967 10.637 1.00 96.12 185 TYR A C 1
ATOM 1531 O O . TYR A 1 185 ? -4.555 -3.065 11.830 1.00 96.12 185 TYR A O 1
ATOM 1539 N N . LEU A 1 186 ? -5.066 -2.273 9.806 1.00 96.62 186 LEU A N 1
ATOM 1540 C CA . LEU A 1 186 ? -6.321 -1.673 10.254 1.00 96.62 186 LEU A CA 1
ATOM 1541 C C . LEU A 1 186 ? -7.345 -2.721 10.710 1.00 96.62 186 LEU A C 1
ATOM 1543 O O . LEU A 1 186 ? -8.020 -2.519 11.717 1.00 96.62 186 LEU A O 1
ATOM 1547 N N . ILE A 1 187 ? -7.427 -3.859 10.017 1.00 96.94 187 ILE A N 1
ATOM 1548 C CA . ILE A 1 187 ? -8.239 -5.009 10.436 1.00 96.94 187 ILE A CA 1
ATOM 1549 C C . ILE A 1 187 ? -7.728 -5.560 11.777 1.00 96.94 187 ILE A C 1
ATOM 1551 O O . ILE A 1 187 ? -8.524 -5.886 12.655 1.00 96.94 187 ILE A O 1
ATOM 1555 N N . GLU A 1 188 ? -6.411 -5.642 11.982 1.00 96.19 188 GLU A N 1
ATOM 1556 C CA . GLU A 1 188 ? -5.831 -6.058 13.268 1.00 96.19 188 GLU A CA 1
ATOM 1557 C C . GLU A 1 188 ? -6.168 -5.074 14.400 1.00 96.19 188 GLU A C 1
ATOM 1559 O O . GLU A 1 188 ? -6.613 -5.516 15.460 1.00 96.19 188 GLU A O 1
ATOM 1564 N N . ILE A 1 189 ? -6.070 -3.762 14.160 1.00 95.94 189 ILE A N 1
ATOM 1565 C CA . ILE A 1 189 ? -6.490 -2.714 15.107 1.00 95.94 189 ILE A CA 1
ATOM 1566 C C . ILE A 1 189 ? -7.986 -2.836 15.422 1.00 95.94 189 ILE A C 1
ATOM 1568 O O . ILE A 1 189 ? -8.373 -2.764 16.589 1.00 95.94 189 ILE A O 1
ATOM 1572 N N . TYR A 1 190 ? -8.830 -3.085 14.415 1.00 96.69 190 TYR A N 1
ATOM 1573 C CA . TYR A 1 190 ? -10.258 -3.343 14.615 1.00 96.69 190 TYR A CA 1
ATOM 1574 C C . TYR A 1 190 ? -10.499 -4.516 15.563 1.00 96.69 190 TYR A C 1
ATOM 1576 O O . TYR A 1 190 ? -11.301 -4.415 16.490 1.00 96.69 190 TYR A O 1
ATOM 1584 N N . HIS A 1 191 ? -9.777 -5.618 15.374 1.00 95.56 191 HIS A N 1
ATOM 1585 C CA . HIS A 1 191 ? -9.910 -6.793 16.232 1.00 95.56 191 HIS A CA 1
ATOM 1586 C C . HIS A 1 191 ? -9.355 -6.581 17.645 1.00 95.56 191 HIS A C 1
ATOM 1588 O O . HIS A 1 191 ? -9.825 -7.238 18.571 1.00 95.56 191 HIS A O 1
ATOM 1594 N N . MET A 1 192 ? -8.370 -5.697 17.821 1.00 94.88 192 MET A N 1
ATOM 1595 C CA . MET A 1 192 ? -7.802 -5.363 19.133 1.00 94.88 192 MET A CA 1
ATOM 1596 C C . MET A 1 192 ? -8.697 -4.420 19.940 1.00 94.88 192 MET A C 1
ATOM 1598 O O . MET A 1 192 ? -8.889 -4.640 21.133 1.00 94.88 192 MET A O 1
ATOM 1602 N N . LEU A 1 193 ? -9.244 -3.382 19.304 1.00 94.88 193 LEU A N 1
ATOM 1603 C CA . LEU A 1 193 ? -10.105 -2.395 19.964 1.00 94.88 193 LEU A CA 1
ATOM 1604 C C . LEU A 1 193 ? -11.554 -2.886 20.097 1.00 94.88 193 LEU A C 1
ATOM 1606 O O . LEU A 1 193 ? -12.231 -2.590 21.078 1.00 94.88 193 LEU A O 1
ATOM 1610 N N . GLY A 1 194 ? -12.028 -3.663 19.124 1.00 94.12 194 GLY A N 1
ATOM 1611 C CA . GLY A 1 194 ? -13.402 -4.139 19.043 1.00 94.12 194 GLY A CA 1
ATOM 1612 C C . GLY A 1 194 ? -14.337 -3.176 18.307 1.00 94.12 194 GLY A C 1
ATOM 1613 O O . GLY A 1 194 ? -14.090 -1.975 18.184 1.00 94.12 194 GLY A O 1
ATOM 1614 N N . LYS A 1 195 ? -15.458 -3.728 17.828 1.00 94.62 195 LYS A N 1
ATOM 1615 C CA . LYS A 1 195 ? -16.410 -3.051 16.928 1.00 94.62 195 LYS A CA 1
ATOM 1616 C C . LYS A 1 195 ? -16.966 -1.723 17.456 1.00 94.62 195 LYS A C 1
ATOM 1618 O O . LYS A 1 195 ? -17.261 -0.837 16.666 1.00 94.62 195 LYS A O 1
ATOM 1623 N N . GLU A 1 196 ? -17.088 -1.574 18.775 1.00 94.31 196 GLU A N 1
ATOM 1624 C CA . GLU A 1 196 ? -17.689 -0.390 19.407 1.00 94.31 196 GLU A CA 1
ATOM 1625 C C . GLU A 1 196 ? -16.877 0.888 19.149 1.00 94.31 196 GLU A C 1
ATOM 1627 O O . GLU A 1 196 ? -17.446 1.974 19.031 1.00 94.31 196 GLU A O 1
ATOM 1632 N N . TYR A 1 197 ? -15.554 0.763 18.991 1.00 94.94 197 TYR A N 1
ATOM 1633 C CA . TYR A 1 197 ? -14.684 1.885 18.622 1.00 94.94 197 TYR A CA 1
ATOM 1634 C C . TYR A 1 197 ? -14.895 2.343 17.175 1.00 94.94 197 TYR A C 1
ATOM 1636 O O . TYR A 1 197 ? -14.588 3.480 16.840 1.00 94.94 197 TYR A O 1
ATOM 1644 N N . PHE A 1 198 ? -15.454 1.482 16.324 1.00 96.69 198 PHE A N 1
ATOM 1645 C CA . PHE A 1 198 ? -15.645 1.720 14.894 1.00 96.69 198 PHE A CA 1
ATOM 1646 C C . PHE A 1 198 ? -17.094 2.063 14.536 1.00 96.69 198 PHE A C 1
ATOM 1648 O O . PHE A 1 198 ? -17.467 2.009 13.370 1.00 96.69 198 PHE A O 1
ATOM 1655 N N . LYS A 1 199 ? -17.911 2.459 15.520 1.00 95.31 199 LYS A N 1
ATOM 1656 C CA . LYS A 1 199 ? -19.316 2.859 15.322 1.00 95.31 199 LYS A CA 1
ATOM 1657 C C . LYS A 1 199 ? -19.515 4.037 14.358 1.00 95.31 199 LYS A C 1
ATOM 1659 O O . LYS A 1 199 ? -20.610 4.220 13.842 1.00 95.31 199 LYS A O 1
ATOM 1664 N N . ASP A 1 200 ? -18.473 4.842 14.152 1.00 96.38 200 ASP A N 1
ATOM 1665 C CA . ASP A 1 200 ? -18.482 5.987 13.235 1.00 96.38 200 ASP A CA 1
ATOM 1666 C C . ASP A 1 200 ? -18.147 5.584 11.786 1.00 96.38 200 ASP A C 1
ATOM 1668 O O . ASP A 1 200 ? -17.970 6.453 10.932 1.00 96.38 200 ASP A O 1
ATOM 1672 N N . PHE A 1 201 ? -18.065 4.280 11.507 1.00 96.44 201 PHE A N 1
ATOM 1673 C CA . PHE A 1 201 ? -17.940 3.706 10.172 1.00 96.44 201 PHE A CA 1
ATOM 1674 C C . PHE A 1 201 ? -19.175 2.870 9.824 1.00 96.44 201 PHE A C 1
ATOM 1676 O O . PHE A 1 201 ? -19.664 2.094 10.647 1.00 96.44 201 PHE A O 1
ATOM 1683 N N . ASP A 1 202 ? -19.624 2.959 8.577 1.00 92.31 202 ASP A N 1
ATOM 1684 C CA . ASP A 1 202 ? -20.589 2.039 7.990 1.00 92.31 202 ASP A CA 1
ATOM 1685 C C . ASP A 1 202 ? -19.886 0.726 7.620 1.00 92.31 202 ASP A C 1
ATOM 1687 O O . ASP A 1 202 ? -19.113 0.650 6.664 1.00 92.31 202 ASP A O 1
ATOM 1691 N N . SER A 1 203 ? -20.090 -0.293 8.457 1.00 91.88 203 SER A N 1
ATOM 1692 C CA . SER A 1 203 ? -19.486 -1.626 8.354 1.00 91.88 203 SER A CA 1
ATOM 1693 C C . SER A 1 203 ? -17.989 -1.618 7.994 1.00 91.88 203 SER A C 1
ATOM 1695 O O . SER A 1 203 ? -17.569 -1.960 6.885 1.00 91.88 203 SER A O 1
ATOM 1697 N N . PHE A 1 204 ? -17.147 -1.248 8.966 1.00 96.50 204 PHE A N 1
ATOM 1698 C CA . PHE A 1 204 ? -15.701 -1.081 8.769 1.00 96.50 204 PHE A CA 1
ATOM 1699 C C . PHE A 1 204 ? -15.013 -2.269 8.074 1.00 96.50 204 PHE A C 1
ATOM 1701 O O . PHE A 1 204 ? -14.242 -2.078 7.134 1.00 96.50 204 PHE A O 1
ATOM 1708 N N . LEU A 1 205 ? -15.294 -3.503 8.512 1.00 96.69 205 LEU A N 1
ATOM 1709 C CA . LEU A 1 205 ? -14.678 -4.692 7.917 1.00 96.69 205 LEU A CA 1
ATOM 1710 C C . LEU A 1 205 ? -15.122 -4.915 6.469 1.00 96.69 205 LEU A C 1
ATOM 1712 O O . LEU A 1 205 ? -14.279 -5.261 5.644 1.00 96.69 205 LEU A O 1
ATOM 1716 N N . ASP A 1 206 ? -16.395 -4.686 6.145 1.00 96.06 206 ASP A N 1
ATOM 1717 C CA . ASP A 1 206 ? -16.885 -4.818 4.769 1.00 96.06 206 ASP A CA 1
ATOM 1718 C C . ASP A 1 206 ? -16.251 -3.755 3.865 1.00 96.06 206 ASP A C 1
ATOM 1720 O O . ASP A 1 206 ? -15.842 -4.060 2.745 1.00 96.06 206 ASP A O 1
ATOM 1724 N N . THR A 1 207 ? -16.057 -2.537 4.381 1.00 95.94 207 THR A N 1
ATOM 1725 C CA . THR A 1 207 ? -15.312 -1.477 3.691 1.00 95.94 207 THR A CA 1
ATOM 1726 C C . THR A 1 207 ? -13.857 -1.886 3.424 1.00 95.94 207 THR A C 1
ATOM 1728 O O . THR A 1 207 ? -13.359 -1.705 2.311 1.00 95.94 207 THR A O 1
ATOM 1731 N N . MET A 1 208 ? -13.159 -2.478 4.402 1.00 96.62 208 MET A N 1
ATOM 1732 C CA . MET A 1 208 ? -11.792 -2.982 4.194 1.00 96.62 208 MET A CA 1
ATOM 1733 C C . MET A 1 208 ? -11.754 -4.117 3.164 1.00 96.62 208 MET A C 1
ATOM 1735 O O . MET A 1 208 ? -10.894 -4.113 2.284 1.00 96.62 208 MET A O 1
ATOM 1739 N N . ILE A 1 209 ? -12.704 -5.056 3.225 1.00 96.25 209 ILE A N 1
ATOM 1740 C CA . ILE A 1 209 ? -12.832 -6.139 2.239 1.00 96.25 209 ILE A CA 1
ATOM 1741 C C . ILE A 1 209 ? -13.032 -5.556 0.843 1.00 96.25 209 ILE A C 1
ATOM 1743 O O . ILE A 1 209 ? -12.308 -5.945 -0.072 1.00 96.25 209 ILE A O 1
ATOM 1747 N N . TYR A 1 210 ? -13.952 -4.599 0.686 1.00 95.31 210 TYR A N 1
ATOM 1748 C CA . TYR A 1 210 ? -14.189 -3.914 -0.581 1.00 95.31 210 TYR A CA 1
ATOM 1749 C C . TYR A 1 210 ? -12.893 -3.327 -1.142 1.00 95.31 210 TYR A C 1
ATOM 1751 O O . TYR A 1 210 ? -12.559 -3.601 -2.290 1.00 95.31 210 TYR A O 1
ATOM 1759 N N . HIS A 1 211 ? -12.110 -2.588 -0.349 1.00 94.94 211 HIS A N 1
ATOM 1760 C CA . HIS A 1 211 ? -10.859 -2.007 -0.851 1.00 94.94 211 HIS A CA 1
ATOM 1761 C C . HIS A 1 211 ? -9.791 -3.042 -1.209 1.00 94.94 211 HIS A C 1
ATOM 1763 O O . HIS A 1 211 ? -9.035 -2.800 -2.150 1.00 94.94 211 HIS A O 1
ATOM 1769 N N . ILE A 1 212 ? -9.755 -4.189 -0.524 1.00 95.19 212 ILE A N 1
ATOM 1770 C CA . ILE A 1 212 ? -8.862 -5.307 -0.866 1.00 95.19 212 ILE A CA 1
ATOM 1771 C C . ILE A 1 212 ? -9.251 -5.923 -2.220 1.00 95.19 212 ILE A C 1
ATOM 1773 O O . ILE A 1 212 ? -8.369 -6.238 -3.020 1.00 95.19 212 ILE A O 1
ATOM 1777 N N . ILE A 1 213 ? -10.551 -6.089 -2.500 1.00 93.75 213 ILE A N 1
ATOM 1778 C CA . ILE A 1 213 ? -11.023 -6.851 -3.671 1.00 93.75 213 ILE A CA 1
ATOM 1779 C C . ILE A 1 213 ? -11.546 -6.005 -4.839 1.00 93.75 213 ILE A C 1
ATOM 1781 O O . ILE A 1 213 ? -11.773 -6.561 -5.906 1.00 93.75 213 ILE A O 1
ATOM 1785 N N . LYS A 1 214 ? -11.723 -4.685 -4.699 1.00 91.75 214 LYS A N 1
ATOM 1786 C CA . LYS A 1 214 ? -12.348 -3.820 -5.729 1.00 91.75 214 LYS A CA 1
ATOM 1787 C C . LYS A 1 214 ? -11.685 -3.891 -7.110 1.00 91.75 214 LYS A C 1
ATOM 1789 O O . LYS A 1 214 ? -12.337 -3.622 -8.112 1.00 91.75 214 LYS A O 1
ATOM 1794 N N . ASP A 1 215 ? -10.397 -4.234 -7.159 1.00 90.31 215 ASP A N 1
ATOM 1795 C CA . ASP A 1 215 ? -9.610 -4.320 -8.396 1.00 90.31 215 ASP A CA 1
ATOM 1796 C C . ASP A 1 215 ? -9.489 -5.746 -8.955 1.00 90.31 215 ASP A C 1
ATOM 1798 O O . ASP A 1 215 ? -8.785 -5.975 -9.945 1.00 90.31 215 ASP A O 1
ATOM 1802 N N . TYR A 1 216 ? -10.176 -6.701 -8.330 1.00 92.56 216 TYR A N 1
ATOM 1803 C CA . TYR A 1 216 ? -10.384 -8.039 -8.858 1.00 92.56 216 TYR A CA 1
ATOM 1804 C C . TYR A 1 216 ? -11.599 -8.012 -9.787 1.00 92.56 216 TYR A C 1
ATOM 1806 O O . TYR A 1 216 ? -12.699 -7.641 -9.381 1.00 92.56 216 TYR A O 1
ATOM 1814 N N . TYR A 1 217 ? -11.418 -8.433 -11.037 1.00 87.38 217 TYR A N 1
ATOM 1815 C CA . TYR A 1 217 ? -12.538 -8.648 -11.951 1.00 87.38 217 TYR A CA 1
ATOM 1816 C C . TYR A 1 217 ? -12.964 -10.104 -11.894 1.00 87.38 217 TYR A C 1
ATOM 1818 O O . TYR A 1 217 ? -12.127 -10.992 -12.049 1.00 87.38 217 TYR A O 1
ATOM 1826 N N . GLN A 1 218 ? -14.257 -10.348 -11.710 1.00 83.81 218 GLN A N 1
ATOM 1827 C CA . GLN A 1 218 ? -14.793 -11.697 -11.617 1.00 83.81 218 GLN A CA 1
ATOM 1828 C C . GLN A 1 218 ? -15.884 -11.930 -12.663 1.00 83.81 218 GLN A C 1
ATOM 1830 O O . GLN A 1 218 ? -16.837 -11.159 -12.755 1.00 83.81 218 GLN A O 1
ATOM 1835 N N . GLU A 1 219 ? -15.770 -13.033 -13.402 1.00 80.62 219 GLU A N 1
ATOM 1836 C CA . GLU A 1 219 ? -16.794 -13.518 -14.330 1.00 80.62 219 GLU A CA 1
ATOM 1837 C C . GLU A 1 219 ? -17.006 -15.022 -14.101 1.00 80.62 219 GLU A C 1
ATOM 1839 O O . GLU A 1 219 ? -16.164 -15.854 -14.438 1.00 80.62 219 GLU A O 1
ATOM 1844 N N . GLY A 1 220 ? -18.119 -15.380 -13.452 1.00 81.94 220 GLY A N 1
ATOM 1845 C CA . GLY A 1 220 ? -18.360 -16.751 -12.992 1.00 81.94 220 GLY A CA 1
ATOM 1846 C C . GLY A 1 220 ? -17.332 -17.192 -11.942 1.00 81.94 220 GLY A C 1
ATOM 1847 O O . GLY A 1 220 ? -17.301 -16.642 -10.830 1.00 81.94 220 GLY A O 1
ATOM 1848 N N . ASP A 1 221 ? -16.517 -18.183 -12.309 1.00 80.69 221 ASP A N 1
ATOM 1849 C CA . ASP A 1 221 ? -15.404 -18.714 -11.507 1.00 80.69 221 ASP A CA 1
ATOM 1850 C C . ASP A 1 221 ? -14.039 -18.144 -11.921 1.00 80.69 221 ASP A C 1
ATOM 1852 O O . ASP A 1 221 ? -13.040 -18.392 -11.250 1.00 80.69 221 ASP A O 1
ATOM 1856 N N . LEU A 1 222 ? -13.981 -17.359 -13.002 1.00 83.19 222 LEU A N 1
ATOM 1857 C CA . LEU A 1 222 ? -12.753 -16.701 -13.432 1.00 83.19 222 LEU A CA 1
ATOM 1858 C C . LEU A 1 222 ? -12.515 -15.444 -12.599 1.00 83.19 222 LEU A C 1
ATOM 1860 O O . LEU A 1 222 ? -13.393 -14.586 -12.490 1.00 83.19 222 LEU A O 1
ATOM 1864 N N . VAL A 1 223 ? -11.300 -15.321 -12.068 1.00 87.75 223 VAL A N 1
ATOM 1865 C CA . VAL A 1 223 ? -10.832 -14.149 -11.327 1.00 87.75 223 VAL A CA 1
ATOM 1866 C C . VAL A 1 223 ? -9.620 -13.559 -12.049 1.00 87.75 223 VAL A C 1
ATOM 1868 O O . VAL A 1 223 ? -8.550 -14.160 -12.114 1.00 87.75 223 VAL A O 1
ATOM 1871 N N . SER A 1 224 ? -9.775 -12.359 -12.603 1.00 89.94 224 SER A N 1
ATOM 1872 C CA . SER A 1 224 ? -8.672 -11.568 -13.145 1.00 89.94 224 SER A CA 1
ATOM 1873 C C . SER A 1 224 ? -8.166 -10.600 -12.082 1.00 89.94 224 SER A C 1
ATOM 1875 O O . SER A 1 224 ? -8.813 -9.602 -11.764 1.00 89.94 224 SER A O 1
ATOM 1877 N N . THR A 1 225 ? -6.967 -10.874 -11.583 1.00 93.94 225 THR A N 1
ATOM 1878 C CA . THR A 1 225 ? -6.330 -10.134 -10.494 1.00 93.94 225 THR A CA 1
ATOM 1879 C C . THR A 1 225 ? -5.548 -8.905 -10.991 1.00 93.94 225 THR A C 1
ATOM 1881 O O . THR A 1 225 ? -5.190 -8.826 -12.177 1.00 93.94 225 THR A O 1
ATOM 1884 N N . PRO A 1 226 ? -5.219 -7.941 -10.107 1.00 93.62 226 PRO A N 1
ATOM 1885 C CA . PRO A 1 226 ? -4.259 -6.878 -10.415 1.00 93.62 226 PRO A CA 1
ATOM 1886 C C . PRO A 1 226 ? -2.930 -7.413 -10.968 1.00 93.62 226 PRO A C 1
ATOM 1888 O O . PRO A 1 226 ? -2.419 -6.891 -11.961 1.00 93.62 226 PRO A O 1
ATOM 1891 N N . TYR A 1 227 ? -2.416 -8.509 -10.402 1.00 93.44 227 TYR A N 1
ATOM 1892 C CA . TYR A 1 227 ? -1.193 -9.155 -10.871 1.00 93.44 227 TYR A CA 1
ATOM 1893 C C . TYR A 1 227 ? -1.308 -9.661 -12.315 1.00 93.44 227 TYR A C 1
ATOM 1895 O O . TYR A 1 227 ? -0.413 -9.413 -13.123 1.00 93.44 227 TYR A O 1
ATOM 1903 N N . ASN A 1 228 ? -2.434 -10.267 -12.699 1.00 91.38 228 ASN A N 1
ATOM 1904 C CA . ASN A 1 228 ? -2.647 -10.751 -14.071 1.00 91.38 228 ASN A CA 1
ATOM 1905 C C . ASN A 1 228 ? -2.671 -9.613 -15.092 1.00 91.38 228 ASN A C 1
ATOM 1907 O O . ASN A 1 228 ? -2.129 -9.728 -16.201 1.00 91.38 228 ASN A O 1
ATOM 1911 N N . ARG A 1 229 ? -3.253 -8.476 -14.705 1.00 91.12 229 ARG A N 1
ATOM 1912 C CA . ARG A 1 229 ? -3.247 -7.257 -15.519 1.00 91.12 229 ARG A CA 1
ATOM 1913 C C . ARG A 1 229 ? -1.837 -6.679 -15.644 1.00 91.12 229 ARG A C 1
ATOM 1915 O O . ARG A 1 229 ? -1.440 -6.322 -16.754 1.00 91.12 229 ARG A O 1
ATOM 1922 N N . PHE A 1 230 ? -1.061 -6.668 -14.559 1.00 92.31 230 PHE A N 1
ATOM 1923 C CA . PHE A 1 230 ? 0.351 -6.283 -14.575 1.00 92.31 230 PHE A CA 1
ATOM 1924 C C . PHE A 1 230 ? 1.184 -7.188 -15.499 1.00 92.31 230 PHE A C 1
ATOM 1926 O O . PHE A 1 230 ? 1.889 -6.685 -16.376 1.00 92.31 230 PHE A O 1
ATOM 1933 N N . LEU A 1 231 ? 1.050 -8.514 -15.391 1.00 91.44 231 LEU A N 1
ATOM 1934 C CA . LEU A 1 231 ? 1.735 -9.469 -16.271 1.00 91.44 231 LEU A CA 1
ATOM 1935 C C . LEU A 1 231 ? 1.365 -9.260 -17.747 1.00 91.44 231 LEU A C 1
ATOM 1937 O O . LEU A 1 231 ? 2.222 -9.298 -18.634 1.00 91.44 231 LEU A O 1
ATOM 1941 N N . THR A 1 232 ? 0.089 -8.992 -18.023 1.00 91.00 232 THR A N 1
ATOM 1942 C CA . THR A 1 232 ? -0.388 -8.686 -19.377 1.00 91.00 232 THR A CA 1
ATOM 1943 C C . THR A 1 232 ? 0.216 -7.386 -19.903 1.00 91.00 232 THR A C 1
ATOM 1945 O O . THR A 1 232 ? 0.636 -7.332 -21.063 1.00 91.00 232 THR A O 1
ATOM 1948 N N . LEU A 1 233 ? 0.293 -6.346 -19.065 1.00 90.00 233 LEU A N 1
ATOM 1949 C CA . LEU A 1 233 ? 0.903 -5.065 -19.410 1.00 90.00 233 LEU A CA 1
ATOM 1950 C C . LEU A 1 233 ? 2.365 -5.257 -19.820 1.00 90.00 233 LEU A C 1
ATOM 1952 O O . LEU A 1 233 ? 2.734 -4.897 -20.936 1.00 90.00 233 LEU A O 1
ATOM 1956 N N . ILE A 1 234 ? 3.189 -5.861 -18.962 1.00 89.31 234 ILE A N 1
ATOM 1957 C CA . ILE A 1 234 ? 4.626 -6.011 -19.236 1.00 89.31 234 ILE A CA 1
ATOM 1958 C C . ILE A 1 234 ? 4.883 -6.897 -20.467 1.00 89.31 234 ILE A C 1
ATOM 1960 O O . ILE A 1 234 ? 5.762 -6.588 -21.276 1.00 89.31 234 ILE A O 1
ATOM 1964 N N . LYS A 1 235 ? 4.046 -7.921 -20.694 1.00 89.94 235 LYS A N 1
ATOM 1965 C CA . LYS A 1 235 ? 4.124 -8.791 -21.876 1.00 89.94 235 LYS A CA 1
ATOM 1966 C C . LYS A 1 235 ? 3.882 -8.031 -23.178 1.00 89.94 235 LYS A C 1
ATOM 1968 O O . LYS A 1 235 ? 4.571 -8.289 -24.165 1.00 89.94 235 LYS A O 1
ATOM 1973 N N . ARG A 1 236 ? 2.966 -7.054 -23.193 1.00 87.75 236 ARG A N 1
ATOM 1974 C CA . ARG A 1 236 ? 2.746 -6.170 -24.359 1.00 87.75 236 ARG A CA 1
ATOM 1975 C C . ARG A 1 236 ? 3.976 -5.322 -24.697 1.00 87.75 236 ARG A C 1
ATOM 1977 O O . ARG A 1 236 ? 4.130 -4.917 -25.845 1.00 87.75 236 ARG A O 1
ATOM 1984 N N . HIS A 1 237 ? 4.866 -5.102 -23.732 1.00 84.81 237 HIS A N 1
ATOM 1985 C CA . HIS A 1 237 ? 6.149 -4.426 -23.927 1.00 84.81 237 HIS A CA 1
ATOM 1986 C C . HIS A 1 237 ? 7.311 -5.393 -24.222 1.00 84.81 237 HIS A C 1
ATOM 1988 O O . HIS A 1 237 ? 8.469 -4.990 -24.195 1.00 84.81 237 HIS A O 1
ATOM 1994 N N . GLY A 1 238 ? 7.026 -6.665 -24.530 1.00 81.44 238 GLY A N 1
ATOM 1995 C CA . GLY A 1 238 ? 8.051 -7.665 -24.842 1.00 81.44 238 GLY A CA 1
ATOM 1996 C C . GLY A 1 238 ? 8.816 -8.169 -23.617 1.00 81.44 238 GLY A C 1
ATOM 1997 O O . GLY A 1 238 ? 9.822 -8.856 -23.772 1.00 81.44 238 GLY A O 1
ATOM 1998 N N . TYR A 1 239 ? 8.352 -7.849 -22.407 1.00 85.25 239 TYR A N 1
ATOM 1999 C CA . TYR A 1 239 ? 8.958 -8.304 -21.163 1.00 85.25 239 TYR A CA 1
ATOM 2000 C C . TYR A 1 239 ? 8.170 -9.475 -20.584 1.00 85.25 239 TYR A C 1
ATOM 2002 O O . TYR A 1 239 ? 6.955 -9.398 -20.420 1.00 85.25 239 TYR A O 1
ATOM 2010 N N . THR A 1 240 ? 8.851 -10.576 -20.279 1.00 82.50 240 THR A N 1
ATOM 2011 C CA . THR A 1 240 ? 8.225 -11.733 -19.629 1.00 82.50 240 THR A CA 1
ATOM 2012 C C . THR A 1 240 ? 8.856 -11.924 -18.271 1.00 82.50 240 THR A C 1
ATOM 2014 O O . THR A 1 240 ? 10.061 -12.154 -18.178 1.00 82.50 240 THR A O 1
ATOM 2017 N N . PHE A 1 241 ? 8.029 -11.871 -17.236 1.00 82.56 241 PHE A N 1
ATOM 2018 C CA . PHE A 1 241 ? 8.453 -12.261 -15.910 1.00 82.56 241 PHE A CA 1
ATOM 2019 C C . PHE A 1 241 ? 8.513 -13.790 -15.826 1.00 82.56 241 PHE A C 1
ATOM 2021 O O . PHE A 1 241 ? 7.539 -14.468 -16.153 1.00 82.56 241 PHE A O 1
ATOM 2028 N N . LYS A 1 242 ? 9.667 -14.329 -15.437 1.00 74.69 242 LYS A N 1
ATOM 2029 C CA . LYS A 1 242 ? 9.865 -15.755 -15.175 1.00 74.69 242 LYS A CA 1
ATOM 2030 C C . LYS A 1 242 ? 10.108 -15.972 -13.682 1.00 74.69 242 LYS A C 1
ATOM 2032 O O . LYS A 1 242 ? 10.570 -15.069 -12.994 1.00 74.69 242 LYS A O 1
ATOM 2037 N N . ASP A 1 243 ? 9.845 -17.193 -13.227 1.00 69.00 243 ASP A N 1
ATOM 2038 C CA . ASP A 1 243 ? 10.359 -17.722 -11.958 1.00 69.00 243 ASP A CA 1
ATOM 2039 C C . ASP A 1 243 ? 9.736 -17.154 -10.670 1.00 69.00 243 ASP A C 1
ATOM 2041 O O . ASP A 1 243 ? 10.440 -16.905 -9.683 1.00 69.00 243 ASP A O 1
ATOM 2045 N N . ILE A 1 244 ? 8.401 -17.047 -10.650 1.00 85.31 244 ILE A N 1
ATOM 2046 C CA . ILE A 1 244 ? 7.639 -16.984 -9.399 1.00 85.31 244 ILE A CA 1
ATOM 2047 C C . ILE A 1 244 ? 6.750 -18.202 -9.214 1.00 85.31 244 ILE A C 1
ATOM 2049 O O . ILE A 1 244 ? 5.965 -18.557 -10.091 1.00 85.31 244 ILE A O 1
ATOM 2053 N N . ASN A 1 245 ? 6.826 -18.788 -8.021 1.00 87.12 245 ASN A N 1
ATOM 2054 C CA . ASN A 1 245 ? 5.837 -19.745 -7.555 1.00 87.12 245 ASN A CA 1
ATOM 2055 C C . ASN A 1 245 ? 4.924 -19.060 -6.536 1.00 87.12 245 ASN A C 1
ATOM 2057 O O . ASN A 1 245 ? 5.210 -19.050 -5.338 1.00 87.12 245 ASN A O 1
ATOM 2061 N N . ILE A 1 246 ? 3.806 -18.508 -7.016 1.00 86.94 246 ILE A N 1
ATOM 2062 C CA . ILE A 1 246 ? 2.849 -17.781 -6.172 1.00 86.94 246 ILE A CA 1
ATOM 2063 C C . ILE A 1 246 ? 2.338 -18.644 -5.015 1.00 86.94 246 ILE A C 1
ATOM 2065 O O . ILE A 1 246 ? 2.041 -18.116 -3.951 1.00 86.94 246 ILE A O 1
ATOM 2069 N N . GLN A 1 247 ? 2.304 -19.971 -5.174 1.00 89.81 247 GLN A N 1
ATOM 2070 C CA . GLN A 1 247 ? 1.820 -20.884 -4.140 1.00 89.81 247 GLN A CA 1
ATOM 2071 C C . GLN A 1 247 ? 2.731 -20.941 -2.905 1.00 89.81 247 GLN A C 1
ATOM 2073 O O . GLN A 1 247 ? 2.272 -21.336 -1.837 1.00 89.81 247 GLN A O 1
ATOM 2078 N N . ASN A 1 248 ? 3.983 -20.479 -3.010 1.00 92.56 248 ASN A N 1
ATOM 2079 C CA . ASN A 1 248 ? 4.876 -20.313 -1.858 1.00 92.56 248 ASN A CA 1
ATOM 2080 C C . ASN A 1 248 ? 4.549 -19.060 -1.021 1.00 92.56 248 ASN A C 1
ATOM 2082 O O . ASN A 1 248 ? 5.071 -18.904 0.082 1.00 92.56 248 ASN A O 1
ATOM 2086 N N . ILE A 1 249 ? 3.704 -18.157 -1.527 1.00 92.94 249 ILE A N 1
ATOM 2087 C CA . ILE A 1 249 ? 3.138 -17.038 -0.767 1.00 92.94 249 ILE A CA 1
ATOM 2088 C C . ILE A 1 249 ? 1.843 -17.538 -0.129 1.00 92.94 249 ILE A C 1
ATOM 2090 O O . ILE A 1 249 ? 1.041 -18.179 -0.802 1.00 92.94 249 ILE A O 1
ATOM 2094 N N . ASN A 1 250 ? 1.605 -17.260 1.153 1.00 93.88 250 ASN A N 1
ATOM 2095 C CA . ASN A 1 250 ? 0.367 -17.705 1.798 1.00 93.88 250 ASN A CA 1
ATOM 2096 C C . ASN A 1 250 ? -0.871 -17.012 1.197 1.00 93.88 250 ASN A C 1
ATOM 2098 O O . ASN A 1 250 ? -0.794 -15.883 0.718 1.00 93.88 250 ASN A O 1
ATOM 2102 N N . ALA A 1 251 ? -2.025 -17.679 1.266 1.00 95.62 251 ALA A N 1
ATOM 2103 C CA . ALA A 1 251 ? -3.266 -17.211 0.649 1.00 95.62 251 ALA A CA 1
ATOM 2104 C C . ALA A 1 251 ? -3.718 -15.816 1.114 1.00 95.62 251 ALA A C 1
ATOM 2106 O O . ALA A 1 251 ? -4.267 -15.059 0.318 1.00 95.62 251 ALA A O 1
ATOM 2107 N N . TYR A 1 252 ? -3.477 -15.456 2.381 1.00 95.06 252 TYR A N 1
ATOM 2108 C CA . TYR A 1 252 ? -3.869 -14.138 2.875 1.00 95.06 252 TYR A CA 1
ATOM 2109 C C . TYR A 1 252 ? -3.023 -13.043 2.232 1.00 95.06 252 TYR A C 1
ATOM 2111 O O . TYR A 1 252 ? -3.573 -12.101 1.673 1.00 95.06 252 TYR A O 1
ATOM 2119 N N . ASP A 1 253 ? -1.700 -13.205 2.222 1.00 93.81 253 ASP A N 1
ATOM 2120 C CA . ASP A 1 253 ? -0.823 -12.237 1.574 1.00 93.81 253 ASP A CA 1
ATOM 2121 C C . ASP A 1 253 ? -1.064 -12.212 0.053 1.00 93.81 253 ASP A C 1
ATOM 2123 O O . ASP A 1 253 ? -1.114 -11.126 -0.512 1.00 93.81 253 ASP A O 1
ATOM 2127 N N . ARG A 1 254 ? -1.338 -13.352 -0.609 1.00 95.25 254 ARG A N 1
ATOM 2128 C CA . ARG A 1 254 ? -1.745 -13.368 -2.032 1.00 95.25 254 ARG A CA 1
ATOM 2129 C C . ARG A 1 254 ? -3.002 -12.540 -2.296 1.00 95.25 254 ARG A C 1
ATOM 2131 O O . ARG A 1 254 ? -3.026 -11.789 -3.268 1.00 95.25 254 ARG A O 1
ATOM 2138 N N . LEU A 1 255 ? -4.027 -12.657 -1.450 1.00 95.56 255 LEU A N 1
ATOM 2139 C CA . LEU A 1 255 ? -5.244 -11.849 -1.562 1.00 95.56 255 LEU A CA 1
ATOM 2140 C C . LEU A 1 255 ? -4.926 -10.353 -1.407 1.00 95.56 255 LEU A C 1
ATOM 2142 O O . LEU A 1 255 ? -5.353 -9.538 -2.224 1.00 95.56 255 LEU A O 1
ATOM 2146 N N . LEU A 1 256 ? -4.143 -9.989 -0.392 1.00 93.88 256 LEU A N 1
ATOM 2147 C CA . LEU A 1 256 ? -3.813 -8.591 -0.108 1.00 93.88 256 LEU A CA 1
ATOM 2148 C C . LEU A 1 256 ? -3.006 -7.931 -1.230 1.00 93.88 256 LEU A C 1
ATOM 2150 O O . LEU A 1 256 ? -3.243 -6.770 -1.541 1.00 93.88 256 LEU A O 1
ATOM 2154 N N . ILE A 1 257 ? -2.081 -8.660 -1.858 1.00 92.12 257 ILE A N 1
ATOM 2155 C CA . ILE A 1 257 ? -1.204 -8.116 -2.908 1.00 92.12 257 ILE A CA 1
ATOM 2156 C C . ILE A 1 257 ? -1.783 -8.245 -4.327 1.00 92.12 257 ILE A C 1
ATOM 2158 O O . ILE A 1 257 ? -1.106 -7.913 -5.300 1.00 92.12 257 ILE A O 1
ATOM 2162 N N . GLY A 1 258 ? -3.026 -8.717 -4.475 1.00 93.94 258 GLY A N 1
ATOM 2163 C CA . GLY A 1 258 ? -3.674 -8.788 -5.785 1.00 93.94 258 GLY A CA 1
ATOM 2164 C C . GLY A 1 258 ? -3.270 -10.001 -6.629 1.00 93.94 258 GLY A C 1
ATOM 2165 O O . GLY A 1 258 ? -3.129 -9.841 -7.839 1.00 93.94 258 GLY A O 1
ATOM 2166 N N . MET A 1 259 ? -3.019 -11.167 -6.020 1.00 94.00 259 MET A N 1
ATOM 2167 C CA . MET A 1 259 ? -2.455 -12.364 -6.674 1.00 94.00 259 MET A CA 1
ATOM 2168 C C . MET A 1 259 ? -3.278 -13.652 -6.508 1.00 94.00 259 MET A C 1
ATOM 2170 O O . MET A 1 259 ? -2.945 -14.643 -7.151 1.00 94.00 259 MET A O 1
ATOM 2174 N N . GLU A 1 260 ? -4.306 -13.690 -5.655 1.00 94.69 260 GLU A N 1
ATOM 2175 C CA . GLU A 1 260 ? -5.121 -14.903 -5.478 1.00 94.69 260 GLU A CA 1
ATOM 2176 C C . GLU A 1 260 ? -6.157 -15.054 -6.601 1.00 94.69 260 GLU A C 1
ATOM 2178 O O . GLU A 1 260 ? -6.944 -14.149 -6.851 1.00 94.69 260 GLU A O 1
ATOM 2183 N N . GLU A 1 261 ? -6.178 -16.203 -7.268 1.00 92.44 261 GLU A N 1
ATOM 2184 C CA . GLU A 1 261 ? -7.056 -16.459 -8.419 1.00 92.44 261 GLU A CA 1
ATOM 2185 C C . GLU A 1 261 ? -8.203 -17.415 -8.076 1.00 92.44 261 GLU A C 1
ATOM 2187 O O . GLU A 1 261 ? -9.204 -17.462 -8.790 1.00 92.44 261 GLU A O 1
ATOM 2192 N N . ASP A 1 262 ? -8.094 -18.172 -6.981 1.00 92.88 262 ASP A N 1
ATOM 2193 C CA . ASP A 1 262 ? -9.130 -19.113 -6.577 1.00 92.88 262 ASP A CA 1
ATOM 2194 C C . ASP A 1 262 ? -10.182 -18.436 -5.691 1.00 92.88 262 ASP A C 1
ATOM 2196 O O . ASP A 1 262 ? -9.956 -18.118 -4.521 1.00 92.88 262 ASP A O 1
ATOM 2200 N N . LYS A 1 263 ? -11.386 -18.270 -6.240 1.00 92.75 263 LYS A N 1
ATOM 2201 C CA . LYS A 1 263 ? -12.541 -17.671 -5.557 1.00 92.75 263 LYS A CA 1
ATOM 2202 C C . LYS A 1 263 ? -12.857 -18.328 -4.209 1.00 92.75 263 LYS A C 1
ATOM 2204 O O . LYS A 1 263 ? -13.228 -17.635 -3.261 1.00 92.75 263 LYS A O 1
ATOM 2209 N N . ASN A 1 264 ? -12.720 -19.650 -4.102 1.00 94.44 264 ASN A N 1
ATOM 2210 C CA . ASN A 1 264 ? -12.990 -20.359 -2.849 1.00 94.44 264 ASN A CA 1
ATOM 2211 C C . ASN A 1 264 ? -11.964 -19.989 -1.774 1.00 94.44 264 ASN A C 1
ATOM 2213 O O . ASN A 1 264 ? -12.332 -19.736 -0.628 1.00 94.44 264 ASN A O 1
ATOM 2217 N N . THR A 1 265 ? -10.695 -19.881 -2.156 1.00 95.38 265 THR A N 1
ATOM 2218 C CA . THR A 1 265 ? -9.601 -19.432 -1.300 1.00 95.38 265 THR A CA 1
ATOM 2219 C C . THR A 1 265 ? -9.798 -17.981 -0.875 1.00 95.38 265 THR A C 1
ATOM 2221 O O . THR A 1 265 ? -9.679 -17.697 0.317 1.00 95.38 265 THR A O 1
ATOM 2224 N N . ILE A 1 266 ? -10.191 -17.084 -1.789 1.00 95.25 266 ILE A N 1
ATOM 2225 C CA . ILE A 1 266 ? -10.545 -15.690 -1.460 1.00 95.25 266 ILE A CA 1
ATOM 2226 C C . ILE A 1 266 ? -11.640 -15.657 -0.389 1.00 95.25 266 ILE A C 1
ATOM 2228 O O . ILE A 1 266 ? -11.455 -15.065 0.675 1.00 95.25 266 ILE A O 1
ATOM 2232 N N . ASN A 1 267 ? -12.757 -16.350 -0.630 1.00 94.69 267 ASN A N 1
ATOM 2233 C CA . ASN A 1 267 ? -13.881 -16.401 0.305 1.00 94.69 267 ASN A CA 1
ATOM 2234 C C . ASN A 1 267 ? -13.476 -16.997 1.658 1.00 94.69 267 ASN A C 1
ATOM 2236 O O . ASN A 1 267 ? -13.874 -16.495 2.710 1.00 94.69 267 ASN A O 1
ATOM 2240 N N . ASN A 1 268 ? -12.662 -18.051 1.648 1.00 96.81 268 ASN A N 1
ATOM 2241 C CA . ASN A 1 268 ? -12.161 -18.675 2.864 1.00 96.81 268 ASN A CA 1
ATOM 2242 C C . ASN A 1 268 ? -11.269 -17.719 3.669 1.00 96.81 268 ASN A C 1
ATOM 2244 O O . ASN A 1 268 ? -11.423 -17.615 4.885 1.00 96.81 268 ASN A O 1
ATOM 2248 N N . VAL A 1 269 ? -10.367 -16.983 3.016 1.00 97.12 269 VAL A N 1
ATOM 2249 C CA . VAL A 1 269 ? -9.525 -15.974 3.674 1.00 97.12 269 VAL A CA 1
ATOM 2250 C C . VAL A 1 269 ? -10.383 -14.853 4.260 1.00 97.12 269 VAL A C 1
ATOM 2252 O O . VAL A 1 269 ? -10.196 -14.500 5.425 1.00 97.12 269 VAL A O 1
ATOM 2255 N N . ILE A 1 270 ? -11.354 -14.332 3.504 1.00 96.81 270 ILE A N 1
ATOM 2256 C CA . ILE A 1 270 ? -12.268 -13.288 3.988 1.00 96.81 270 ILE A CA 1
ATOM 2257 C C . ILE A 1 270 ? -13.001 -13.763 5.245 1.00 96.81 270 ILE A C 1
ATOM 2259 O O . ILE A 1 270 ? -12.977 -13.078 6.267 1.00 96.81 270 ILE A O 1
ATOM 2263 N N . ASN A 1 271 ? -13.591 -14.958 5.212 1.00 96.50 271 ASN A N 1
ATOM 2264 C CA . ASN A 1 271 ? -14.359 -15.469 6.342 1.00 96.50 271 ASN A CA 1
ATOM 2265 C C . ASN A 1 271 ? -13.474 -15.775 7.555 1.00 96.50 271 ASN A C 1
ATOM 2267 O O . ASN A 1 271 ? -13.789 -15.339 8.656 1.00 96.50 271 ASN A O 1
ATOM 2271 N N . THR A 1 272 ? -12.333 -16.439 7.367 1.00 95.50 272 THR A N 1
ATOM 2272 C CA . THR A 1 272 ? -11.532 -16.961 8.491 1.00 95.50 272 THR A CA 1
ATOM 2273 C C . THR A 1 272 ? -10.477 -15.991 9.026 1.00 95.50 272 THR A C 1
ATOM 2275 O O . THR A 1 272 ? -10.106 -16.079 10.197 1.00 95.50 272 THR A O 1
ATOM 2278 N N . LYS A 1 273 ? -9.959 -15.069 8.202 1.00 94.31 273 LYS A N 1
ATOM 2279 C CA . LYS A 1 273 ? -8.884 -14.134 8.592 1.00 94.31 273 LYS A CA 1
ATOM 2280 C C . LYS A 1 273 ? -9.379 -12.714 8.821 1.00 94.31 273 LYS A C 1
ATOM 2282 O O . LYS A 1 273 ? -8.904 -12.071 9.757 1.00 94.31 273 LYS A O 1
ATOM 2287 N N . ILE A 1 274 ? -10.320 -12.242 8.003 1.00 95.12 274 ILE A N 1
ATOM 2288 C CA . ILE A 1 274 ? -10.821 -10.864 8.086 1.00 95.12 274 ILE A CA 1
ATOM 2289 C C . ILE A 1 274 ? -12.043 -10.796 9.000 1.00 95.12 274 ILE A C 1
ATOM 2291 O O . ILE A 1 274 ? -11.993 -10.137 10.036 1.00 95.12 274 ILE A O 1
ATOM 2295 N N . LEU A 1 275 ? -13.111 -11.519 8.654 1.00 94.44 275 LEU A N 1
ATOM 2296 C CA . LEU A 1 275 ? -14.366 -11.522 9.409 1.00 94.44 275 LEU A CA 1
ATOM 2297 C C . LEU A 1 275 ? -14.304 -12.382 10.676 1.00 94.44 275 LEU A C 1
ATOM 2299 O O . LEU A 1 275 ? -15.073 -12.138 11.602 1.00 94.44 275 LEU A O 1
ATOM 2303 N N . ARG A 1 276 ? -13.392 -13.364 10.717 1.00 91.38 276 ARG A N 1
ATOM 2304 C CA . ARG A 1 276 ? -13.245 -14.354 11.799 1.00 91.38 276 ARG A CA 1
ATOM 2305 C C . ARG A 1 276 ? -14.564 -15.087 12.117 1.00 91.38 276 ARG A C 1
ATOM 2307 O O . ARG A 1 276 ? -14.905 -15.263 13.285 1.00 91.38 276 ARG A O 1
ATOM 2314 N N . LYS A 1 277 ? -15.297 -15.463 11.064 1.00 79.50 277 LYS A N 1
ATOM 2315 C CA . LYS A 1 277 ? -16.527 -16.268 11.100 1.00 79.50 277 LYS A CA 1
ATOM 2316 C C . LYS A 1 277 ? -16.223 -17.761 11.046 1.00 79.50 277 LYS A C 1
ATOM 2318 O O . LYS A 1 277 ? -15.231 -18.132 10.377 1.00 79.50 277 LYS A O 1
#

Radius of gyration: 20.1 Å; chains: 1; bounding box: 47×42×54 Å

pLDDT: mean 91.61, std 4.68, range [69.0, 97.12]

Secondary structure (DSSP, 8-state):
---HHHHHHHHHHTTTS-TT-HHHHHHHHHHHTTSTTTTTPPPPEE---SSS-SEEEETTEEEE-HHHHHHHHHHTTGGGTB-S--HHHHHHHHHHHHHHHHHHHHHHH--SSHHHHHHHHHHHHHTTHHHHTSHHHHHHHHHHHHTT-HHHHHHHHHHHHHHHHHHTGGGSHHHHHHHHHHHHHHHHHHHHH-GGGGTTBSSHHHHHHHHHHTT-EEETTEEE-HHHHHHHHHHHTT-------GGGS-HHHHHHTT----HHHHHHHIIIIIS--

Sequence (277 aa):
MLDKEVLELFCEQMNNASIFNRAFIEKLTSVLKQSKYFENLNPILFKKTNLLTEADTFDNEISIHPEIISVSYQNSLDKYGILNDTLFTRNIYRTISLLHELTHVYQFNLEMNEIKKVYLECLKVKEGYVLMNNNIDKLIVKLLNKLNLKTQSELYVALKSYSLYMKNHDMFPIEKMADGYAYKYLIEIYHMLGKEYFKDFDSFLDTMIYHIIKDYYQEGDLVSTPYNRFLTLIKRHGYTFKDINIQNINAYDRLLIGMEEDKNTINNVINTKILRK